Protein AF-A0A7J6NGP7-F1 (afdb_monomer)

Radius of gyration: 21.68 Å; Cα contacts (8 Å, |Δi|>4): 230; chains: 1; bounding box: 49×32×70 Å

Secondary structure (DSSP, 8-state):
-TTS---HHHHHHHHHHHHHHHHHHTHHHHT-TTT--S-EEEPTTSSPEEES--HHHHHHHHHHTTTTHHHHHHHHHHHHHHHHHHHSHHHHTEEEEEE----TTGGG--S--B-SEEEEEEEEEE------TT-------SS-EEEEEEE--------SS---HHHHHHHHHHHHHHSTTSB-SS--

Structure (mmCIF, N/CA/C/O backbone):
data_AF-A0A7J6NGP7-F1
#
_entry.id   AF-A0A7J6NGP7-F1
#
loop_
_atom_site.group_PDB
_atom_site.id
_atom_site.type_symbol
_atom_site.label_atom_id
_atom_site.label_alt_id
_atom_site.label_comp_id
_atom_site.label_asym_id
_atom_site.label_entity_id
_atom_site.label_seq_id
_atom_site.pdbx_PDB_ins_code
_atom_site.Cartn_x
_atom_site.Cartn_y
_atom_site.Cartn_z
_atom_site.occupancy
_atom_site.B_iso_or_equiv
_atom_site.auth_seq_id
_atom_site.auth_comp_id
_atom_site.auth_asym_id
_atom_site.auth_atom_id
_atom_site.pdbx_PDB_model_num
ATOM 1 N N . MET A 1 1 ? 5.894 8.360 -37.377 1.00 64.62 1 MET A N 1
ATOM 2 C CA . MET A 1 1 ? 7.298 8.661 -37.760 1.00 64.62 1 MET A CA 1
ATOM 3 C C . MET A 1 1 ? 7.804 7.852 -38.959 1.00 64.62 1 MET A C 1
ATOM 5 O O . MET A 1 1 ? 8.678 8.353 -39.647 1.00 64.62 1 MET A O 1
ATOM 9 N N . ARG A 1 2 ? 7.279 6.645 -39.239 1.00 53.31 2 ARG A N 1
ATOM 10 C CA . ARG A 1 2 ? 7.829 5.696 -40.235 1.00 53.31 2 ARG A CA 1
ATOM 11 C C . ARG A 1 2 ? 8.007 6.245 -41.664 1.00 53.31 2 ARG A C 1
ATOM 13 O O . ARG A 1 2 ? 8.925 5.817 -42.345 1.00 53.31 2 ARG A O 1
ATOM 20 N N . PHE A 1 3 ? 7.183 7.209 -42.078 1.00 72.62 3 PHE A N 1
ATOM 21 C CA . PHE A 1 3 ? 7.215 7.814 -43.419 1.00 72.62 3 PHE A CA 1
ATOM 22 C C . PHE A 1 3 ? 7.739 9.263 -43.446 1.00 72.62 3 PHE A C 1
ATOM 24 O O . PHE A 1 3 ? 7.668 9.924 -44.475 1.00 72.62 3 PHE A O 1
ATOM 31 N N . LYS A 1 4 ? 8.255 9.787 -42.322 1.00 77.81 4 LYS A N 1
ATOM 32 C CA . LYS A 1 4 ? 8.881 11.120 -42.275 1.00 77.81 4 LYS A CA 1
ATOM 33 C C . LYS A 1 4 ? 10.390 10.992 -42.506 1.00 77.81 4 LYS A C 1
ATOM 35 O O . LYS A 1 4 ? 10.992 10.003 -42.093 1.00 77.81 4 LYS A O 1
ATOM 40 N N . LYS A 1 5 ? 11.016 11.992 -43.137 1.00 78.44 5 LYS A N 1
ATOM 41 C CA . LYS A 1 5 ? 12.482 12.056 -43.262 1.00 78.44 5 LYS A CA 1
ATOM 42 C C . LYS A 1 5 ? 13.072 12.323 -41.875 1.00 78.44 5 LYS A C 1
ATOM 44 O O . LYS A 1 5 ? 12.768 13.342 -41.265 1.00 78.44 5 LYS A O 1
ATOM 49 N N . LEU A 1 6 ? 13.863 11.379 -41.371 1.00 85.56 6 LEU A N 1
ATOM 50 C CA . LEU A 1 6 ? 14.448 11.420 -40.030 1.00 85.56 6 LEU A CA 1
ATOM 51 C C . LEU A 1 6 ? 15.968 11.489 -40.101 1.00 85.56 6 LEU A C 1
ATOM 53 O O . LEU A 1 6 ? 16.583 10.878 -40.981 1.00 85.56 6 LEU A O 1
ATOM 57 N N . THR A 1 7 ? 16.565 12.165 -39.126 1.00 87.62 7 THR A N 1
ATOM 58 C CA . THR A 1 7 ? 18.013 12.134 -38.908 1.00 87.62 7 THR A CA 1
ATOM 59 C C . THR A 1 7 ? 18.453 10.749 -38.426 1.00 87.62 7 THR A C 1
ATOM 61 O O . THR A 1 7 ? 17.666 9.976 -37.872 1.00 87.62 7 THR A O 1
ATOM 64 N N . ASN A 1 8 ? 19.733 10.415 -38.600 1.00 85.19 8 ASN A N 1
ATOM 65 C CA . ASN A 1 8 ? 20.270 9.134 -38.125 1.00 85.19 8 ASN A CA 1
ATOM 66 C C . ASN A 1 8 ? 20.164 8.989 -36.595 1.00 85.19 8 ASN A C 1
ATOM 68 O O . ASN A 1 8 ? 19.856 7.905 -36.101 1.00 85.19 8 ASN A O 1
ATOM 72 N N . ALA A 1 9 ? 20.304 10.092 -35.851 1.00 83.31 9 ALA A N 1
ATOM 73 C CA . ALA A 1 9 ? 20.083 10.118 -34.406 1.00 83.31 9 ALA A CA 1
ATOM 74 C C . ALA A 1 9 ? 18.627 9.773 -34.032 1.00 83.31 9 ALA A C 1
ATOM 76 O O . ALA A 1 9 ? 18.388 8.963 -33.137 1.00 83.31 9 ALA A O 1
ATOM 77 N N . GLN A 1 10 ? 17.644 10.311 -34.765 1.00 82.00 10 GLN A N 1
ATOM 78 C CA . GLN A 1 10 ? 16.227 9.987 -34.560 1.00 82.00 10 GLN A CA 1
ATOM 79 C C . GLN A 1 10 ? 15.923 8.513 -34.863 1.00 82.00 10 GLN A C 1
ATOM 81 O O . GLN A 1 10 ? 15.172 7.878 -34.122 1.00 82.00 10 GLN A O 1
ATOM 86 N N . LYS A 1 11 ? 16.527 7.943 -35.914 1.00 82.12 11 LYS A N 1
ATOM 87 C CA . LYS A 1 11 ? 16.383 6.513 -36.245 1.00 82.12 11 LYS A CA 1
ATOM 88 C C . LYS A 1 11 ? 16.941 5.610 -35.141 1.00 82.12 11 LYS A C 1
ATOM 90 O O . LYS A 1 11 ? 16.277 4.651 -34.761 1.00 82.12 11 LYS A O 1
ATOM 95 N N . SER A 1 12 ? 18.107 5.950 -34.585 1.00 81.50 12 SER A N 1
ATOM 96 C CA . SER A 1 12 ? 18.692 5.227 -33.446 1.00 81.50 12 SER A CA 1
ATOM 97 C C . SER A 1 12 ? 17.755 5.221 -32.230 1.00 81.50 12 SER A C 1
ATOM 99 O O . SER A 1 12 ? 17.491 4.165 -31.657 1.00 81.50 12 SER A O 1
ATOM 101 N N . GLY A 1 13 ? 17.146 6.367 -31.900 1.00 80.12 13 GLY A N 1
ATOM 102 C CA . GLY A 1 13 ? 16.149 6.454 -30.828 1.00 80.12 13 GLY A CA 1
ATOM 103 C C . GLY A 1 13 ? 14.896 5.603 -31.079 1.00 80.12 13 GLY A C 1
ATOM 104 O O . GLY A 1 13 ? 14.418 4.928 -30.168 1.00 80.12 13 GLY A O 1
ATOM 105 N N . LEU A 1 14 ? 14.381 5.575 -32.315 1.00 80.12 14 LEU A N 1
ATOM 106 C CA . LEU A 1 14 ? 13.220 4.748 -32.676 1.00 80.12 14 LEU A CA 1
ATOM 107 C C . LEU A 1 14 ? 13.512 3.244 -32.584 1.00 80.12 14 LEU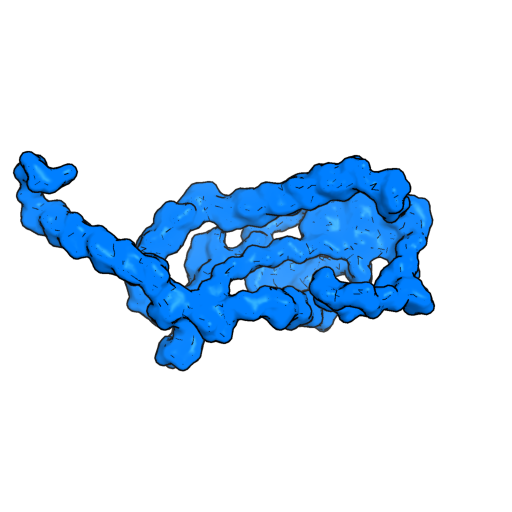 A C 1
ATOM 109 O O . LEU A 1 14 ? 12.646 2.484 -32.152 1.00 80.12 14 LEU A O 1
ATOM 113 N N . ASN A 1 15 ? 14.733 2.821 -32.916 1.00 80.69 15 ASN A N 1
ATOM 114 C CA . ASN A 1 15 ? 15.152 1.423 -32.803 1.00 80.69 15 ASN A CA 1
ATOM 115 C C . ASN A 1 15 ? 15.239 0.934 -31.345 1.00 80.69 15 ASN A C 1
ATOM 117 O O . ASN A 1 15 ? 15.251 -0.270 -31.109 1.00 80.69 15 ASN A O 1
ATOM 121 N N . GLN A 1 16 ? 15.241 1.834 -30.354 1.00 78.62 16 GLN A N 1
ATOM 122 C CA . GLN A 1 16 ? 15.176 1.455 -28.939 1.00 78.62 16 GLN A CA 1
ATOM 123 C C . GLN A 1 16 ? 13.752 1.136 -28.455 1.00 78.62 16 GLN A C 1
ATOM 125 O O . GLN A 1 16 ? 13.600 0.529 -27.396 1.00 78.62 16 GLN A O 1
ATOM 130 N N . ILE A 1 17 ? 12.702 1.530 -29.187 1.00 77.25 17 ILE A N 1
ATOM 131 C CA . ILE A 1 17 ? 11.305 1.350 -28.750 1.00 77.25 17 ILE A CA 1
ATOM 132 C C . ILE A 1 17 ? 10.935 -0.135 -28.578 1.00 77.25 17 ILE A C 1
ATOM 134 O O . ILE A 1 17 ? 10.391 -0.473 -27.523 1.00 77.25 17 ILE A O 1
ATOM 138 N N . PRO A 1 18 ? 11.247 -1.044 -29.529 1.00 84.25 18 PRO A N 1
ATOM 139 C CA . PRO A 1 18 ? 10.973 -2.470 -29.347 1.00 84.25 18 PRO A CA 1
ATOM 140 C C . PRO A 1 18 ? 11.677 -3.043 -28.114 1.00 84.25 18 PRO A C 1
ATOM 142 O O . PRO A 1 18 ? 11.056 -3.771 -27.340 1.00 84.25 18 PRO A O 1
ATOM 145 N N . ASN A 1 19 ? 12.930 -2.637 -27.882 1.00 82.25 19 ASN A N 1
ATOM 146 C CA . ASN A 1 19 ? 13.712 -3.073 -26.727 1.00 82.25 19 ASN A CA 1
ATOM 147 C C . ASN A 1 19 ? 13.092 -2.586 -25.414 1.00 82.25 19 ASN A C 1
ATOM 149 O O . ASN A 1 19 ? 12.990 -3.364 -24.476 1.00 82.25 19 ASN A O 1
ATOM 153 N N . ARG A 1 20 ? 12.593 -1.343 -25.349 1.00 86.50 20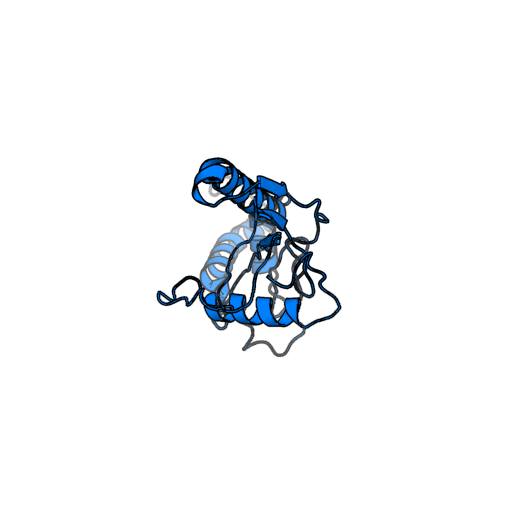 ARG A N 1
ATOM 154 C CA . ARG A 1 20 ? 11.872 -0.840 -24.164 1.00 86.50 20 ARG A CA 1
ATOM 155 C C . ARG A 1 20 ? 10.616 -1.654 -23.869 1.00 86.50 20 ARG A C 1
ATOM 157 O O . ARG A 1 20 ? 10.404 -2.030 -22.722 1.00 86.50 20 ARG A O 1
ATOM 164 N N . ARG A 1 21 ? 9.813 -1.969 -24.895 1.00 88.69 21 ARG A N 1
ATOM 165 C CA . ARG A 1 21 ? 8.608 -2.799 -24.730 1.00 88.69 21 ARG A CA 1
ATOM 166 C C . ARG A 1 21 ? 8.960 -4.195 -24.222 1.00 88.69 21 ARG A C 1
ATOM 168 O O . ARG A 1 21 ? 8.312 -4.685 -23.306 1.00 88.69 21 ARG A O 1
ATOM 175 N N . PHE A 1 22 ? 9.989 -4.809 -24.799 1.00 92.44 22 PHE A N 1
ATOM 176 C CA . PHE A 1 22 ? 10.468 -6.121 -24.376 1.00 92.44 22 PHE A CA 1
ATOM 177 C C . PHE A 1 22 ? 10.968 -6.103 -22.927 1.00 92.44 22 PHE A C 1
ATOM 179 O O . PHE A 1 22 ? 10.537 -6.927 -22.125 1.00 92.44 22 PHE A O 1
ATOM 186 N N . THR A 1 23 ? 11.828 -5.141 -22.572 1.00 91.62 23 THR A N 1
ATOM 187 C CA . THR A 1 23 ? 12.358 -5.018 -21.209 1.00 91.62 23 THR A CA 1
ATOM 188 C C . THR A 1 23 ? 11.246 -4.770 -20.190 1.00 91.62 23 THR A C 1
ATOM 190 O O . THR A 1 23 ? 11.304 -5.321 -19.097 1.00 91.62 23 THR A O 1
ATOM 193 N N . LEU A 1 24 ? 10.234 -3.964 -20.528 1.00 92.62 24 LEU A N 1
ATOM 194 C CA . LEU A 1 24 ? 9.105 -3.711 -19.634 1.00 92.62 24 LEU A CA 1
ATOM 195 C C . LEU A 1 24 ? 8.233 -4.961 -19.446 1.00 92.62 24 LEU A C 1
ATOM 197 O O . LEU A 1 24 ? 7.885 -5.287 -18.315 1.00 92.62 24 LEU A O 1
ATOM 201 N N . TRP A 1 25 ? 7.914 -5.672 -20.529 1.00 94.62 25 TRP A N 1
ATOM 202 C CA . TRP A 1 25 ? 7.107 -6.895 -20.475 1.00 94.62 25 TRP A CA 1
ATOM 203 C C . TRP A 1 25 ? 7.750 -7.975 -19.597 1.00 94.62 25 TRP A C 1
ATOM 205 O O . TRP A 1 25 ? 7.100 -8.536 -18.723 1.00 94.62 25 TRP A O 1
ATOM 215 N N . TRP A 1 26 ? 9.051 -8.206 -19.769 1.00 94.81 26 TRP A N 1
ATOM 216 C CA . TRP A 1 26 ? 9.809 -9.180 -18.978 1.00 94.81 26 TRP A CA 1
ATOM 217 C C . TRP A 1 26 ? 10.394 -8.594 -17.686 1.00 94.81 26 TRP A C 1
ATOM 219 O O . TRP A 1 26 ? 11.267 -9.205 -17.069 1.00 94.81 26 TRP A O 1
ATOM 229 N N . SER A 1 27 ? 9.942 -7.409 -17.264 1.00 94.31 27 SER A N 1
ATOM 230 C CA . SER A 1 27 ? 10.527 -6.707 -16.118 1.00 94.31 27 SER A CA 1
ATOM 231 C C . SER A 1 27 ? 10.512 -7.493 -14.800 1.00 94.31 27 SER A C 1
ATOM 233 O O . SER A 1 27 ? 11.535 -7.417 -14.120 1.00 94.31 27 SER A O 1
ATOM 235 N N . PRO A 1 28 ? 9.487 -8.304 -14.447 1.00 93.44 28 PRO A N 1
ATOM 236 C CA . PRO A 1 28 ? 9.513 -9.073 -13.197 1.00 93.44 28 PRO A CA 1
ATOM 237 C C . PRO A 1 28 ? 10.644 -10.106 -13.140 1.00 93.44 28 PRO A C 1
ATOM 239 O O . PRO A 1 28 ? 11.158 -10.404 -12.067 1.00 93.44 28 PRO A O 1
ATOM 242 N N . THR A 1 29 ? 11.054 -10.646 -14.291 1.00 92.12 29 THR A N 1
ATOM 243 C CA . THR A 1 29 ? 12.145 -11.628 -14.384 1.00 92.12 29 THR A CA 1
ATOM 244 C C . THR A 1 29 ? 13.499 -10.954 -14.604 1.00 92.12 29 THR A C 1
ATOM 246 O O . THR A 1 29 ? 14.513 -11.425 -14.097 1.00 92.12 29 THR A O 1
ATOM 249 N N . ILE A 1 30 ? 13.535 -9.848 -15.355 1.00 91.06 30 ILE A N 1
ATOM 250 C CA . ILE A 1 30 ? 14.761 -9.085 -15.626 1.00 91.06 30 ILE A CA 1
ATOM 251 C C . ILE A 1 30 ? 15.251 -8.354 -14.365 1.00 91.06 30 ILE A C 1
ATOM 253 O O . ILE A 1 30 ? 16.450 -8.331 -14.100 1.00 91.06 30 ILE A O 1
ATOM 257 N N . ASN A 1 31 ? 14.345 -7.759 -13.587 1.00 91.50 31 ASN A N 1
ATOM 258 C CA . ASN A 1 31 ? 14.650 -6.991 -12.378 1.00 91.50 31 ASN A CA 1
ATOM 259 C C . ASN A 1 31 ? 14.381 -7.813 -11.114 1.00 91.50 31 ASN A C 1
ATOM 261 O O . ASN A 1 31 ? 13.559 -7.434 -10.285 1.00 91.50 31 ASN A O 1
ATOM 265 N N . ARG A 1 32 ? 15.043 -8.962 -11.007 1.00 88.50 32 ARG A N 1
ATOM 266 C CA . ARG A 1 32 ? 14.809 -9.921 -9.927 1.00 88.50 32 ARG A CA 1
ATOM 267 C C . ARG A 1 32 ? 15.847 -9.829 -8.813 1.00 88.50 32 ARG A C 1
ATOM 269 O O . ARG A 1 32 ? 17.040 -9.665 -9.089 1.00 88.50 32 ARG A O 1
ATOM 276 N N . ALA A 1 33 ? 15.402 -9.994 -7.572 1.00 80.12 33 ALA A N 1
ATOM 277 C CA . ALA A 1 33 ? 16.240 -9.890 -6.384 1.00 80.12 33 ALA A CA 1
ATOM 278 C C . ALA A 1 33 ? 17.354 -10.951 -6.320 1.00 80.12 33 ALA A C 1
ATOM 280 O O . ALA A 1 33 ? 18.463 -10.640 -5.894 1.00 80.1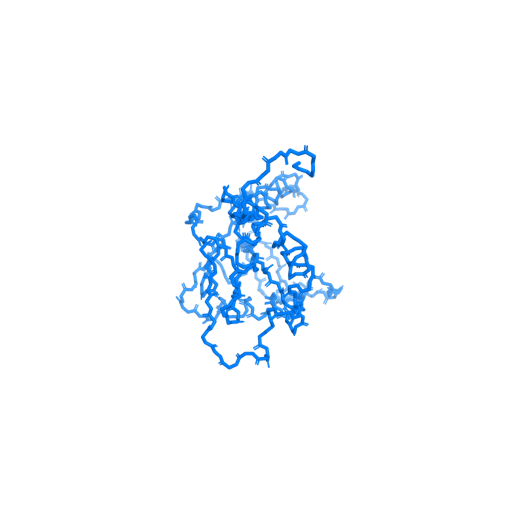2 33 ALA A O 1
ATOM 281 N N . ASN A 1 34 ? 17.104 -12.180 -6.794 1.00 76.75 34 ASN A N 1
ATOM 282 C CA . ASN A 1 34 ? 18.020 -13.315 -6.591 1.00 76.75 34 ASN A CA 1
ATOM 283 C C . ASN A 1 34 ? 19.141 -13.468 -7.639 1.00 76.75 34 ASN A C 1
ATOM 285 O O . ASN A 1 34 ? 19.883 -14.446 -7.581 1.00 76.75 34 ASN A O 1
ATOM 289 N N . VAL A 1 35 ? 19.265 -12.572 -8.627 1.00 66.69 35 VAL A N 1
ATOM 290 C CA . VAL A 1 35 ? 20.246 -12.739 -9.728 1.00 66.69 35 VAL A CA 1
ATOM 291 C C . VAL A 1 35 ? 21.393 -11.748 -9.690 1.00 66.69 35 VAL A C 1
ATOM 293 O O . VAL A 1 35 ? 22.515 -12.099 -10.052 1.00 66.69 35 VAL A O 1
ATOM 296 N N . TYR A 1 36 ? 21.148 -10.517 -9.259 1.00 66.38 36 TYR A N 1
ATOM 297 C CA . TYR A 1 36 ? 22.188 -9.500 -9.251 1.00 66.38 36 TYR A CA 1
ATOM 298 C C . TYR A 1 36 ? 22.822 -9.389 -7.867 1.00 66.38 36 TYR A C 1
ATOM 300 O O . TYR A 1 36 ? 22.211 -8.874 -6.935 1.00 66.38 36 TYR A O 1
ATOM 308 N N . VAL A 1 37 ? 24.090 -9.794 -7.758 1.00 64.75 37 VAL A N 1
ATOM 309 C CA . VAL A 1 37 ? 24.950 -9.401 -6.634 1.00 64.75 37 VAL A CA 1
ATOM 310 C C . VAL A 1 37 ? 25.270 -7.915 -6.812 1.00 64.75 37 VAL A C 1
ATOM 312 O O . VAL A 1 37 ? 26.192 -7.538 -7.534 1.00 64.75 37 VAL A O 1
ATOM 315 N N . GLY A 1 38 ? 24.450 -7.048 -6.227 1.00 67.81 38 GLY A N 1
ATOM 316 C CA . GLY A 1 38 ? 24.602 -5.606 -6.363 1.00 67.81 38 GLY A CA 1
ATOM 317 C C . GLY A 1 38 ? 23.704 -4.826 -5.413 1.00 67.81 38 GLY A C 1
ATOM 318 O O . GLY A 1 38 ? 22.742 -5.352 -4.861 1.00 67.81 38 GLY A O 1
ATOM 319 N N . PHE A 1 39 ? 24.029 -3.547 -5.231 1.00 76.38 39 PHE A N 1
ATOM 320 C CA . PHE A 1 39 ? 23.230 -2.651 -4.405 1.00 76.38 39 PHE A CA 1
ATOM 321 C C . PHE A 1 39 ? 21.848 -2.438 -5.025 1.00 76.38 39 PHE A C 1
ATOM 323 O O . PHE A 1 39 ? 21.722 -2.006 -6.175 1.00 76.38 39 PHE A O 1
ATOM 330 N N . GLN A 1 40 ? 20.820 -2.732 -4.235 1.00 87.12 40 GLN A N 1
ATOM 331 C CA . GLN A 1 40 ? 19.434 -2.422 -4.541 1.00 87.12 40 GLN A CA 1
ATOM 332 C C . GLN A 1 40 ? 19.221 -0.908 -4.444 1.00 87.12 40 GLN A C 1
ATOM 334 O O . GLN A 1 40 ? 19.612 -0.281 -3.460 1.00 87.12 40 GLN A O 1
ATOM 339 N N . VAL A 1 41 ? 18.601 -0.315 -5.465 1.00 91.75 41 VAL A N 1
ATOM 340 C CA . VAL A 1 41 ? 18.326 1.129 -5.508 1.00 91.75 41 VAL A CA 1
ATOM 341 C C . VAL A 1 41 ? 16.832 1.357 -5.649 1.00 91.75 41 VAL A C 1
ATOM 343 O O . VAL A 1 41 ? 16.204 0.818 -6.556 1.00 91.75 41 VAL A O 1
ATOM 346 N N . GLN A 1 42 ? 16.262 2.178 -4.775 1.00 94.75 42 GLN A N 1
ATOM 347 C CA . GLN A 1 42 ? 14.872 2.601 -4.889 1.00 94.75 42 GLN A CA 1
ATOM 348 C C . GLN A 1 42 ? 14.716 3.656 -5.993 1.00 94.75 42 GLN A C 1
ATOM 350 O O . GLN A 1 42 ? 15.528 4.575 -6.099 1.00 94.75 42 GLN A O 1
ATOM 355 N N . LEU A 1 43 ? 13.679 3.534 -6.821 1.00 94.94 43 LEU A N 1
ATOM 356 C CA . LEU A 1 43 ? 13.313 4.558 -7.794 1.00 94.94 43 LEU A CA 1
ATOM 357 C C . LEU A 1 43 ? 12.604 5.731 -7.115 1.00 94.94 43 LEU A C 1
ATOM 359 O O . LEU A 1 43 ? 11.670 5.538 -6.335 1.00 94.94 43 LEU A O 1
ATOM 363 N N . ASP A 1 44 ? 13.019 6.946 -7.471 1.00 93.00 44 ASP A N 1
ATOM 364 C CA . ASP A 1 44 ? 12.501 8.184 -6.892 1.00 93.00 44 ASP A CA 1
ATOM 365 C C . ASP A 1 44 ? 10.968 8.237 -6.912 1.00 93.00 44 ASP A C 1
ATOM 367 O O . ASP A 1 44 ? 10.335 7.996 -7.940 1.00 93.00 44 ASP A O 1
ATOM 371 N N . LEU A 1 45 ? 10.383 8.599 -5.764 1.00 95.62 45 LEU A N 1
ATOM 372 C CA . LEU A 1 45 ? 8.936 8.765 -5.558 1.00 95.62 45 LEU A CA 1
ATOM 373 C C . LEU A 1 45 ? 8.093 7.495 -5.777 1.00 95.62 45 LEU A C 1
ATOM 375 O O . LEU A 1 45 ? 6.878 7.586 -5.953 1.00 95.62 45 LEU A O 1
ATOM 379 N N . THR A 1 46 ? 8.713 6.314 -5.768 1.00 96.94 46 THR A N 1
ATOM 380 C CA . THR A 1 46 ? 8.020 5.029 -5.912 1.00 96.94 46 THR A CA 1
ATOM 381 C C . THR A 1 46 ? 8.563 4.004 -4.927 1.00 96.94 46 THR A C 1
ATOM 383 O O . THR A 1 46 ? 9.693 4.121 -4.460 1.00 96.94 46 THR A O 1
ATOM 386 N N . GLY A 1 47 ? 7.788 2.962 -4.640 1.00 95.38 47 GLY A N 1
ATOM 387 C CA . GLY A 1 47 ? 8.247 1.805 -3.870 1.00 95.38 47 GLY A CA 1
ATOM 388 C C . GLY A 1 47 ? 9.019 0.769 -4.689 1.00 95.38 47 GLY A C 1
ATOM 389 O O . GLY A 1 47 ? 9.186 -0.360 -4.235 1.00 95.38 47 GLY A O 1
ATOM 390 N N . ILE A 1 48 ? 9.427 1.105 -5.917 1.00 96.50 48 ILE A N 1
ATOM 391 C CA . ILE A 1 48 ? 10.052 0.153 -6.832 1.00 96.50 48 ILE A CA 1
ATOM 392 C C . ILE A 1 48 ? 11.543 0.092 -6.556 1.00 96.50 48 ILE A C 1
ATOM 394 O O . ILE A 1 48 ? 12.241 1.105 -6.615 1.00 96.50 48 ILE A O 1
ATOM 398 N N . PHE A 1 49 ? 12.040 -1.115 -6.339 1.00 94.75 49 PHE A N 1
ATOM 399 C CA . PHE A 1 49 ? 13.459 -1.365 -6.192 1.00 94.75 49 PHE A CA 1
ATOM 400 C C . PHE A 1 49 ? 14.047 -1.950 -7.468 1.00 94.75 49 PHE A C 1
ATOM 402 O O . PHE A 1 49 ? 13.499 -2.870 -8.072 1.00 94.75 49 PHE A O 1
ATOM 409 N N . MET A 1 50 ? 15.174 -1.391 -7.890 1.00 93.62 50 MET A N 1
ATOM 410 C CA . MET A 1 50 ? 15.949 -1.869 -9.018 1.00 93.62 50 MET A CA 1
ATOM 411 C C . MET A 1 50 ? 17.155 -2.674 -8.548 1.00 93.62 50 MET A C 1
ATOM 413 O O . MET A 1 50 ? 17.978 -2.185 -7.769 1.00 93.62 50 MET A O 1
ATOM 417 N N . HIS A 1 51 ? 17.278 -3.883 -9.087 1.00 90.69 51 HIS A N 1
ATOM 418 C CA . HIS A 1 51 ? 18.389 -4.798 -8.869 1.00 90.69 51 HIS A CA 1
ATOM 419 C C . HIS A 1 51 ? 19.327 -4.705 -10.077 1.00 90.69 51 HIS A C 1
ATOM 421 O O . HIS A 1 51 ? 19.110 -5.322 -11.117 1.00 90.69 51 HIS A O 1
ATOM 427 N N . GLY A 1 52 ? 20.351 -3.855 -9.960 1.00 88.19 52 GLY A N 1
ATOM 428 C CA . GLY A 1 52 ? 21.296 -3.565 -11.040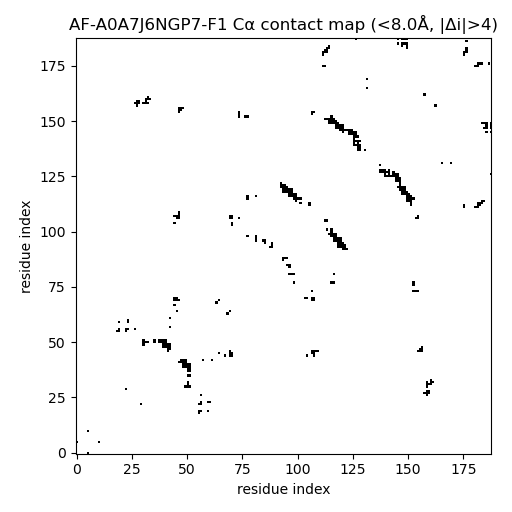 1.00 88.19 52 GLY A CA 1
ATOM 429 C C . GLY A 1 52 ? 20.931 -2.349 -11.904 1.00 88.19 52 GLY A C 1
ATOM 430 O O . GLY A 1 52 ? 19.882 -1.715 -11.774 1.00 88.19 52 GLY A O 1
ATOM 431 N N . LYS A 1 53 ? 21.850 -1.970 -12.801 1.00 89.88 53 LYS A N 1
ATOM 432 C CA . LYS A 1 53 ? 21.698 -0.798 -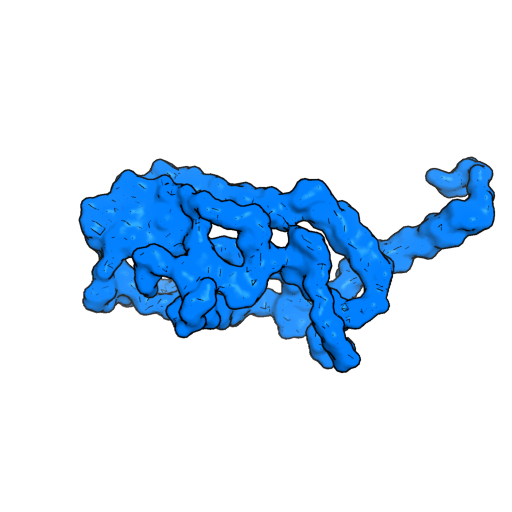13.678 1.00 89.88 53 LYS A CA 1
ATOM 433 C C . LYS A 1 53 ? 21.059 -1.210 -15.004 1.00 89.88 53 LYS A C 1
ATOM 435 O O . LYS A 1 53 ? 21.761 -1.624 -15.921 1.00 89.88 53 LYS A O 1
ATOM 440 N N . ILE A 1 54 ? 19.739 -1.036 -15.118 1.00 90.94 54 ILE A N 1
ATOM 441 C CA . ILE A 1 54 ? 18.954 -1.345 -16.329 1.00 90.94 54 ILE A CA 1
ATOM 442 C C . ILE A 1 54 ? 18.276 -0.060 -16.849 1.00 90.94 54 ILE A C 1
ATOM 444 O O . ILE A 1 54 ? 17.111 0.205 -16.538 1.00 90.94 54 ILE A O 1
ATOM 448 N N . PRO A 1 55 ? 18.986 0.795 -17.617 1.00 90.88 55 PRO A N 1
ATOM 449 C CA . PRO A 1 55 ? 18.502 2.135 -17.965 1.00 90.88 55 PRO A CA 1
ATOM 450 C C . PRO A 1 55 ? 17.192 2.145 -18.763 1.00 90.88 55 PRO A C 1
ATOM 452 O O . PRO A 1 55 ? 16.350 3.016 -18.556 1.00 90.88 55 PRO A O 1
ATOM 455 N N . THR A 1 56 ? 16.990 1.173 -19.659 1.00 90.06 56 THR A N 1
ATOM 456 C CA . THR A 1 56 ? 15.766 1.059 -20.471 1.00 90.06 56 THR A CA 1
ATOM 457 C C . THR A 1 56 ? 14.531 0.775 -19.618 1.00 90.06 56 THR A C 1
ATOM 459 O O . THR A 1 56 ? 13.471 1.359 -19.860 1.00 90.06 56 THR A O 1
ATOM 462 N N . LEU A 1 57 ? 14.676 -0.071 -18.593 1.00 93.00 57 LEU A N 1
ATOM 463 C CA . LEU A 1 57 ? 13.619 -0.352 -17.629 1.00 93.00 57 LEU A CA 1
ATOM 464 C C . LEU A 1 57 ? 13.340 0.869 -16.754 1.00 93.00 57 LEU A C 1
ATOM 466 O O . LEU A 1 57 ? 12.188 1.282 -16.647 1.00 93.00 57 LEU A O 1
ATOM 470 N N . LYS A 1 58 ? 14.395 1.499 -16.216 1.00 93.88 58 LYS A N 1
ATOM 471 C CA . LYS A 1 58 ? 14.287 2.722 -15.405 1.00 93.88 58 LYS A CA 1
ATOM 472 C C . LYS A 1 58 ? 13.469 3.802 -16.114 1.00 93.88 58 LYS A C 1
ATOM 474 O O . LYS A 1 58 ? 12.542 4.350 -15.529 1.00 93.88 58 LYS A O 1
ATOM 479 N N . ILE A 1 59 ? 13.777 4.080 -17.385 1.00 92.44 59 ILE A N 1
ATOM 480 C CA . ILE A 1 59 ? 13.036 5.067 -18.186 1.00 92.44 59 ILE A CA 1
ATOM 481 C C . ILE A 1 59 ? 11.555 4.686 -18.295 1.00 92.44 59 ILE A C 1
ATOM 483 O O . ILE A 1 59 ? 10.692 5.546 -18.138 1.00 92.44 59 ILE A O 1
ATOM 487 N N . SER A 1 60 ? 11.258 3.412 -18.554 1.00 94.69 60 SER A N 1
ATOM 488 C CA . SER A 1 60 ? 9.883 2.937 -18.742 1.00 94.69 60 SER A CA 1
ATOM 489 C C . SER A 1 60 ? 9.061 3.051 -17.452 1.00 94.69 60 SER A C 1
ATOM 491 O O . SER A 1 60 ? 7.945 3.560 -17.482 1.00 94.69 60 SER A O 1
ATOM 493 N N . LEU A 1 61 ? 9.632 2.665 -16.307 1.00 96.06 61 LEU A N 1
ATOM 494 C CA . LEU A 1 61 ? 8.966 2.755 -15.002 1.00 96.06 61 LEU A CA 1
ATOM 495 C C . LEU A 1 61 ? 8.725 4.207 -14.568 1.00 96.06 61 LEU A C 1
ATOM 497 O O . LEU A 1 61 ? 7.631 4.532 -14.116 1.00 96.06 61 LEU A O 1
ATOM 501 N N . ILE A 1 62 ? 9.694 5.104 -14.787 1.00 95.56 62 ILE A N 1
ATOM 502 C CA . ILE A 1 62 ? 9.516 6.544 -14.525 1.00 95.56 62 ILE A CA 1
ATOM 503 C C . ILE A 1 62 ? 8.387 7.123 -15.388 1.00 95.56 62 ILE A C 1
ATOM 505 O O . ILE A 1 62 ? 7.622 7.963 -14.924 1.00 95.56 62 ILE A O 1
ATOM 509 N N . GLN A 1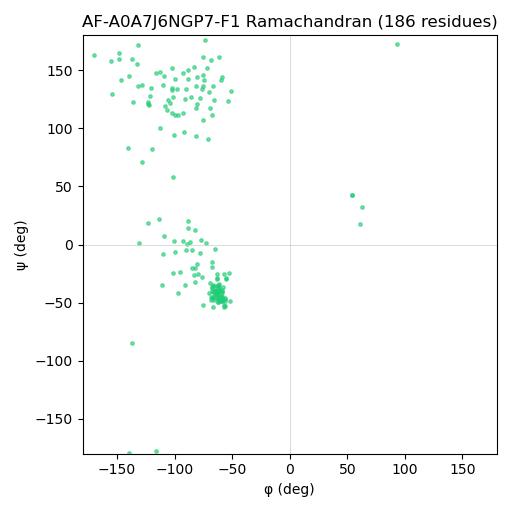 63 ? 8.259 6.681 -16.643 1.00 94.62 63 GLN A N 1
ATOM 510 C CA . GLN A 1 63 ? 7.174 7.129 -17.519 1.00 94.62 63 GLN A CA 1
ATOM 511 C C . GLN A 1 63 ? 5.798 6.643 -17.055 1.00 94.62 63 GLN A C 1
ATOM 513 O O . GLN A 1 63 ? 4.837 7.400 -17.182 1.00 94.62 63 GLN A O 1
ATOM 518 N N . ILE A 1 64 ? 5.704 5.425 -16.513 1.00 96.88 64 ILE A N 1
ATOM 519 C CA . ILE A 1 64 ? 4.461 4.886 -15.941 1.00 96.88 64 ILE A CA 1
ATOM 520 C C . ILE A 1 64 ? 4.074 5.685 -14.696 1.00 96.88 64 ILE A C 1
ATOM 522 O O . ILE A 1 64 ? 2.981 6.239 -14.641 1.00 96.88 64 ILE A O 1
ATOM 526 N N . PHE A 1 65 ? 4.988 5.822 -13.734 1.00 97.75 65 PHE A N 1
ATOM 527 C CA . PHE A 1 65 ? 4.708 6.450 -12.438 1.00 97.75 65 PHE A CA 1
ATOM 528 C C . PHE A 1 65 ? 4.918 7.972 -12.407 1.00 97.75 65 PHE A C 1
ATOM 530 O O . PHE A 1 65 ? 5.066 8.579 -11.343 1.00 97.75 65 PHE A O 1
ATOM 537 N N . ARG A 1 66 ? 4.910 8.617 -13.577 1.00 96.56 66 ARG A N 1
ATOM 538 C CA . ARG A 1 66 ? 5.069 10.070 -13.708 1.00 96.56 66 ARG A CA 1
ATOM 539 C C . ARG A 1 66 ? 3.951 10.836 -12.996 1.00 96.56 66 ARG A C 1
ATOM 541 O O . ARG A 1 66 ? 2.864 10.314 -12.769 1.00 96.56 66 ARG A O 1
ATOM 548 N N . ALA A 1 67 ? 4.198 12.117 -12.720 1.00 97.12 67 ALA A N 1
ATOM 549 C CA . ALA A 1 67 ? 3.214 13.019 -12.112 1.00 97.12 67 ALA A CA 1
ATOM 550 C C . ALA A 1 67 ? 2.627 12.480 -10.793 1.00 97.12 67 ALA A C 1
ATOM 552 O O . ALA A 1 67 ? 1.420 12.602 -10.548 1.00 97.12 67 ALA A O 1
ATOM 553 N N . HIS A 1 68 ? 3.506 11.914 -9.956 1.00 96.88 68 HIS A N 1
ATOM 554 C CA . HIS A 1 68 ? 3.194 11.445 -8.604 1.00 96.88 68 HIS A CA 1
ATOM 555 C C . HIS A 1 68 ? 2.157 10.314 -8.563 1.00 96.88 68 HIS A C 1
ATOM 557 O O . HIS A 1 68 ? 1.373 10.225 -7.620 1.00 96.88 68 HIS A O 1
ATOM 563 N N . LEU A 1 69 ? 2.127 9.447 -9.583 1.00 98.00 69 LEU A N 1
ATOM 564 C CA . LEU A 1 69 ? 1.102 8.406 -9.691 1.00 98.00 69 LEU A CA 1
ATOM 565 C C . LEU A 1 69 ? 1.093 7.455 -8.485 1.00 98.00 69 LEU A C 1
ATOM 567 O O . LEU A 1 69 ? 0.022 7.111 -8.010 1.00 98.00 69 LEU A O 1
ATOM 571 N N . TRP A 1 70 ? 2.260 7.080 -7.952 1.00 97.94 70 TRP A N 1
ATOM 572 C CA . TRP A 1 70 ? 2.350 6.206 -6.774 1.00 97.94 70 TRP A CA 1
ATOM 573 C C . TRP A 1 70 ? 1.627 6.795 -5.553 1.00 97.94 70 TRP A C 1
ATOM 575 O O . TRP A 1 70 ? 0.798 6.134 -4.935 1.00 97.94 70 TRP A O 1
ATOM 585 N N . GLN A 1 71 ? 1.891 8.071 -5.253 1.00 96.94 71 GLN A N 1
ATOM 586 C CA . GLN A 1 71 ? 1.239 8.799 -4.161 1.00 96.94 71 GLN A CA 1
ATOM 587 C C . GLN A 1 71 ? -0.269 8.926 -4.396 1.00 96.94 71 GLN A C 1
ATOM 589 O O . GLN A 1 71 ? -1.045 8.739 -3.469 1.00 96.94 71 GLN A O 1
ATOM 594 N N . LYS A 1 72 ? -0.683 9.204 -5.638 1.00 97.44 72 LYS A N 1
ATOM 595 C CA . LYS A 1 72 ? -2.101 9.311 -6.007 1.00 97.44 72 LYS A CA 1
ATOM 596 C C . LYS A 1 72 ? -2.848 7.989 -5.871 1.00 97.44 72 LYS A C 1
ATOM 598 O O . LYS A 1 72 ? -3.981 8.008 -5.420 1.00 97.44 72 LYS A O 1
ATOM 603 N N . ILE A 1 73 ? -2.229 6.864 -6.242 1.00 98.06 73 ILE A N 1
ATOM 604 C CA . ILE A 1 73 ? -2.823 5.532 -6.059 1.00 98.06 73 ILE A CA 1
ATOM 605 C C . ILE A 1 73 ? -3.037 5.265 -4.569 1.00 98.06 73 ILE A C 1
ATOM 607 O O . ILE A 1 73 ? -4.137 4.898 -4.178 1.00 98.06 73 ILE A O 1
ATOM 611 N N . HIS A 1 74 ? -2.009 5.491 -3.748 1.00 98.12 74 HIS A N 1
ATOM 612 C CA . HIS A 1 74 ? -2.105 5.310 -2.300 1.00 98.12 74 HIS A CA 1
ATOM 613 C C . HIS A 1 74 ? -3.228 6.169 -1.709 1.00 98.12 74 HIS A C 1
ATOM 615 O O . HIS A 1 74 ? -4.126 5.654 -1.059 1.00 98.12 74 HIS A O 1
ATOM 621 N N . GLU A 1 75 ? -3.202 7.473 -1.986 1.00 96.94 75 GLU A N 1
ATOM 622 C CA . GLU A 1 75 ? -4.205 8.426 -1.511 1.00 96.94 75 GLU A CA 1
ATOM 623 C C . GLU A 1 75 ? -5.625 8.065 -1.970 1.00 96.94 75 GLU A C 1
ATOM 625 O O . GLU A 1 75 ? -6.558 8.156 -1.179 1.00 96.94 75 GLU A O 1
ATOM 630 N N . SER A 1 76 ? -5.792 7.629 -3.223 1.00 97.88 76 SER A N 1
ATOM 631 C CA . SER A 1 76 ? -7.092 7.196 -3.748 1.00 97.88 76 SER A CA 1
ATOM 632 C C . SER A 1 76 ? -7.632 6.008 -2.961 1.00 97.88 76 SER A C 1
ATOM 634 O O . SER A 1 76 ? -8.764 6.064 -2.508 1.00 97.88 76 SER A O 1
ATOM 636 N N . ILE A 1 77 ? -6.813 4.975 -2.731 1.00 98.12 77 ILE A N 1
ATOM 637 C CA . ILE A 1 77 ? -7.239 3.782 -1.984 1.00 98.12 77 ILE A CA 1
ATOM 638 C C . ILE A 1 77 ? -7.591 4.143 -0.535 1.00 98.12 77 ILE A C 1
ATOM 640 O O . ILE A 1 77 ? -8.592 3.657 -0.019 1.00 98.12 77 ILE A O 1
ATOM 644 N N . VAL A 1 78 ? -6.810 5.015 0.116 1.00 98.00 78 VAL A N 1
ATOM 645 C CA . VAL A 1 78 ? -7.120 5.511 1.470 1.00 98.00 78 VAL A CA 1
ATOM 646 C C . VAL A 1 78 ? -8.483 6.206 1.489 1.00 98.00 78 VAL A C 1
ATOM 648 O O . VAL A 1 78 ? -9.307 5.915 2.351 1.00 98.00 78 VAL A O 1
ATOM 651 N N . MET A 1 79 ? -8.737 7.101 0.531 1.00 97.88 79 MET A N 1
ATOM 652 C CA . MET A 1 79 ? -10.008 7.825 0.441 1.00 97.88 79 MET A CA 1
ATOM 653 C C . MET A 1 79 ? -11.190 6.896 0.157 1.00 97.88 79 MET A C 1
ATOM 655 O O . MET A 1 79 ? -12.233 7.054 0.786 1.00 97.88 79 MET A O 1
ATOM 659 N N . ASP A 1 80 ? -11.025 5.931 -0.746 1.00 98.38 80 ASP A N 1
ATOM 660 C CA . ASP A 1 80 ? -12.070 4.961 -1.078 1.00 98.38 80 ASP A CA 1
ATOM 661 C C . ASP A 1 80 ? -12.405 4.089 0.145 1.00 98.38 80 ASP A C 1
ATOM 663 O O . ASP A 1 80 ? -13.575 3.865 0.442 1.00 98.38 80 ASP A O 1
ATOM 667 N N . MET A 1 81 ? -11.397 3.670 0.922 1.00 97.88 81 MET A N 1
ATOM 668 C CA . MET A 1 81 ? -11.611 2.935 2.176 1.00 97.88 81 MET A CA 1
ATOM 669 C C . MET A 1 81 ? -12.354 3.781 3.215 1.00 97.88 81 MET A C 1
ATOM 671 O O . MET A 1 81 ? -13.296 3.283 3.823 1.00 97.88 81 MET A O 1
ATOM 675 N N . CYS A 1 82 ? -11.988 5.057 3.396 1.00 97.88 82 CYS A N 1
ATOM 676 C CA . CYS A 1 82 ? -12.736 5.960 4.279 1.00 97.88 82 CYS A CA 1
ATOM 677 C C . CYS A 1 82 ? -14.211 6.053 3.870 1.00 97.88 82 CYS A C 1
ATOM 679 O O . CYS A 1 82 ? -15.078 5.897 4.719 1.00 97.88 82 CYS A O 1
ATOM 681 N N . GLN A 1 83 ? -14.493 6.224 2.574 1.00 98.00 83 GLN A N 1
ATOM 682 C CA . GLN A 1 83 ? -15.867 6.303 2.068 1.00 98.00 83 GLN A CA 1
ATOM 683 C C . GLN A 1 83 ? -16.667 5.023 2.316 1.00 98.00 83 GLN A C 1
ATOM 685 O O . GLN A 1 83 ? -17.861 5.103 2.594 1.00 98.00 83 GLN A O 1
ATOM 690 N N . VAL A 1 84 ? -16.033 3.852 2.205 1.00 98.44 84 VAL A N 1
ATOM 691 C CA . VAL A 1 84 ? -16.679 2.571 2.519 1.00 98.44 84 VAL A CA 1
ATOM 692 C C . VAL A 1 84 ? -16.996 2.480 4.013 1.00 98.44 84 VAL A C 1
ATOM 694 O O . VAL A 1 84 ? -18.119 2.137 4.365 1.00 98.44 84 VAL A O 1
ATOM 697 N N . PHE A 1 85 ? -16.060 2.836 4.898 1.00 98.19 85 PHE A N 1
ATOM 698 C CA . PHE A 1 85 ? -16.322 2.814 6.343 1.00 98.19 85 PHE A CA 1
ATOM 699 C C . PHE A 1 85 ? -17.362 3.855 6.780 1.00 98.19 85 PHE A C 1
ATOM 701 O O . PHE A 1 85 ? -18.172 3.556 7.652 1.00 98.19 85 PHE A O 1
ATOM 708 N N . ASP A 1 86 ? -17.397 5.030 6.147 1.00 97.00 86 ASP A N 1
ATOM 709 C CA . ASP A 1 86 ? -18.415 6.061 6.398 1.00 97.00 86 ASP A CA 1
ATOM 710 C C . ASP A 1 86 ? -19.837 5.589 6.038 1.00 97.00 86 ASP A C 1
ATOM 712 O O . ASP A 1 86 ? -20.816 6.093 6.587 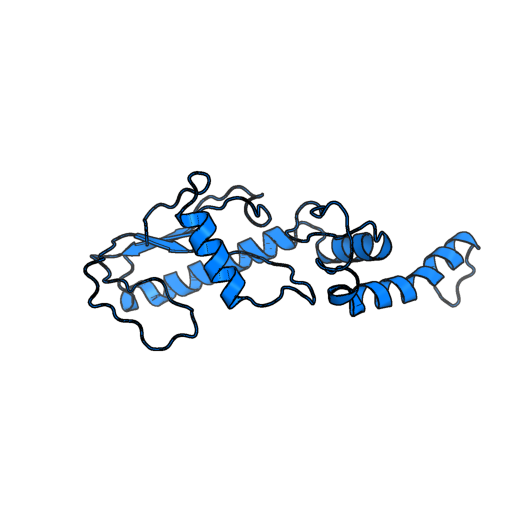1.00 97.00 86 ASP A O 1
ATOM 716 N N . GLN A 1 87 ? -19.977 4.624 5.122 1.00 97.62 87 GLN A N 1
ATOM 717 C CA . GLN A 1 87 ? -21.273 4.034 4.765 1.00 97.62 87 GLN A CA 1
ATOM 718 C C . GLN A 1 87 ? -21.725 2.943 5.746 1.00 97.62 87 GLN A C 1
ATOM 720 O O . GLN A 1 87 ? -22.917 2.659 5.822 1.00 97.62 87 GLN A O 1
ATOM 725 N N . GLU A 1 88 ? -20.799 2.365 6.512 1.00 97.38 88 GLU A N 1
ATOM 726 C CA . GLU A 1 88 ? -21.031 1.202 7.380 1.00 97.38 88 GLU A CA 1
ATOM 727 C C . GLU A 1 88 ? -20.886 1.540 8.877 1.00 97.38 88 GLU A C 1
ATOM 729 O O . GLU A 1 88 ? -20.661 0.652 9.702 1.00 97.38 88 GLU A O 1
ATOM 734 N N . LEU A 1 89 ? -21.020 2.821 9.249 1.00 96.75 89 LEU A N 1
ATOM 735 C CA . LEU A 1 89 ? -20.830 3.298 10.627 1.00 96.75 89 LEU A CA 1
ATOM 736 C C . LEU A 1 89 ? -21.734 2.571 11.631 1.00 96.75 89 LEU A C 1
ATOM 738 O O . LEU A 1 89 ? -21.248 1.999 12.607 1.00 96.75 89 LEU A O 1
ATOM 742 N N . ASP A 1 90 ? -23.041 2.549 11.358 1.00 95.75 90 ASP A N 1
ATOM 743 C CA . ASP A 1 90 ? -24.038 1.953 12.253 1.00 95.75 90 ASP A CA 1
ATOM 744 C C . ASP A 1 90 ? -23.878 0.429 12.348 1.00 95.75 90 ASP A C 1
ATOM 746 O O . ASP A 1 90 ? -24.001 -0.149 13.426 1.00 95.75 90 ASP A O 1
ATOM 750 N N . ALA A 1 91 ? -23.587 -0.230 11.222 1.00 97.50 91 ALA A N 1
ATOM 751 C CA . ALA A 1 91 ? -23.472 -1.685 11.150 1.00 97.50 91 ALA A CA 1
ATOM 752 C C . ALA A 1 91 ? -22.234 -2.217 11.886 1.00 97.50 91 ALA A C 1
ATOM 754 O O . ALA A 1 91 ? -22.268 -3.317 12.438 1.00 97.50 91 ALA A O 1
ATOM 755 N N . LEU A 1 92 ? -21.147 -1.440 11.891 1.00 96.81 92 LEU A N 1
ATOM 756 C CA . LEU A 1 92 ? -19.871 -1.805 12.506 1.00 96.81 92 LEU A CA 1
ATOM 757 C C . LEU A 1 92 ? -19.649 -1.159 13.885 1.00 96.81 92 LEU A C 1
ATOM 759 O O . LEU A 1 92 ? -18.589 -1.356 14.480 1.00 96.81 92 LEU A O 1
ATOM 763 N N . GLU A 1 93 ? -20.628 -0.412 14.406 1.00 97.12 93 GLU A N 1
ATOM 764 C CA . GLU A 1 93 ? -20.525 0.338 15.669 1.00 97.12 93 GLU A CA 1
ATOM 765 C C . GLU A 1 93 ? -19.311 1.292 15.693 1.00 97.12 93 GLU A C 1
ATOM 767 O O . GLU A 1 93 ? -18.560 1.372 16.675 1.00 97.12 93 GLU A O 1
ATOM 772 N N . ILE A 1 94 ? -19.088 1.993 14.577 1.00 97.69 94 ILE A N 1
ATOM 773 C CA . ILE A 1 94 ? -18.051 3.017 14.433 1.00 97.69 94 ILE A CA 1
ATOM 774 C C . ILE A 1 94 ? -18.659 4.374 14.806 1.00 97.69 94 ILE A C 1
ATOM 776 O O . ILE A 1 94 ? -19.650 4.805 14.229 1.00 97.69 94 ILE A O 1
ATOM 780 N N . ASP A 1 95 ? -18.030 5.074 15.748 1.00 97.50 95 ASP A N 1
ATOM 781 C CA . ASP A 1 95 ? -18.367 6.453 16.108 1.00 97.50 95 ASP A CA 1
ATOM 782 C C . ASP A 1 95 ? -17.867 7.435 15.046 1.00 97.50 95 ASP A C 1
ATOM 784 O O . ASP A 1 95 ? -18.619 8.257 14.527 1.00 97.50 95 ASP A O 1
ATOM 788 N N . THR A 1 96 ? -16.583 7.335 14.694 1.00 97.06 96 THR A N 1
ATOM 789 C CA . THR A 1 96 ? -15.957 8.208 13.697 1.00 97.06 96 THR A CA 1
ATOM 790 C C . THR A 1 96 ? -14.877 7.482 12.896 1.00 97.06 96 THR A C 1
ATOM 792 O O . THR A 1 96 ? -14.097 6.687 13.431 1.00 97.06 96 THR A O 1
ATOM 795 N N . VAL A 1 97 ? -14.813 7.794 11.599 1.00 98.06 97 VAL A N 1
ATOM 796 C CA . VAL A 1 97 ? -13.728 7.408 10.690 1.00 98.06 97 VAL A CA 1
ATOM 797 C C . VAL A 1 97 ? -12.833 8.627 10.504 1.00 98.06 97 VAL A C 1
ATOM 799 O O . VAL A 1 97 ? -13.232 9.637 9.928 1.00 98.06 97 VAL A O 1
ATOM 802 N N . GLN A 1 98 ? -11.604 8.552 10.999 1.00 97.88 98 GLN A N 1
ATOM 803 C CA . GLN A 1 98 ? -10.633 9.630 10.879 1.00 97.88 98 GLN A CA 1
ATOM 804 C C . GLN A 1 98 ? -9.542 9.242 9.888 1.00 97.88 98 GLN A C 1
ATOM 806 O O . GLN A 1 98 ? -8.779 8.305 10.110 1.00 97.88 98 GLN A O 1
ATOM 811 N N . LYS A 1 99 ? -9.412 10.012 8.810 1.00 97.44 99 LYS A N 1
ATOM 812 C CA . LYS A 1 99 ? -8.230 9.946 7.955 1.00 97.44 99 LYS A CA 1
ATOM 813 C C . LYS A 1 99 ? -7.073 10.701 8.606 1.00 97.44 99 LYS A C 1
ATOM 815 O O . LYS A 1 99 ? -7.190 11.888 8.912 1.00 97.44 99 LYS A O 1
ATOM 820 N N . GLU A 1 100 ? -5.940 10.034 8.760 1.00 96.81 100 GLU A N 1
ATOM 821 C CA . GLU A 1 100 ? -4.742 10.622 9.343 1.00 96.81 100 GLU A CA 1
ATOM 822 C C . GLU A 1 100 ? -4.026 11.564 8.369 1.00 96.81 100 GLU A C 1
ATOM 824 O O . GLU A 1 100 ? -3.969 11.356 7.152 1.00 96.81 100 GLU A O 1
ATOM 829 N N . THR A 1 101 ? -3.429 12.626 8.916 1.00 93.44 101 THR A N 1
ATOM 830 C CA . THR A 1 101 ? -2.595 13.538 8.125 1.00 93.44 101 THR A CA 1
ATOM 831 C C . THR A 1 101 ? -1.204 12.937 7.970 1.00 93.44 101 THR A C 1
ATOM 833 O O . THR A 1 101 ? -0.325 13.111 8.813 1.00 93.44 101 THR A O 1
ATOM 836 N N . ILE A 1 102 ? -1.000 12.219 6.869 1.00 91.06 102 ILE A N 1
ATOM 837 C CA . ILE A 1 102 ? 0.258 11.528 6.591 1.00 91.06 102 ILE A CA 1
ATOM 838 C C . ILE A 1 102 ? 1.262 12.411 5.845 1.00 91.06 102 ILE A C 1
ATOM 840 O O . ILE A 1 102 ? 0.923 13.269 5.026 1.00 91.06 102 ILE A O 1
ATOM 844 N N . HIS A 1 103 ? 2.551 12.156 6.071 1.00 92.06 103 HIS A N 1
ATOM 845 C CA . HIS A 1 103 ? 3.601 12.792 5.285 1.00 92.06 103 HIS A CA 1
ATOM 846 C C . HIS A 1 103 ? 3.537 12.310 3.819 1.00 92.06 103 HIS A C 1
ATOM 848 O O . HIS A 1 103 ? 3.495 11.099 3.591 1.00 92.06 103 HIS A O 1
ATOM 854 N N . PRO A 1 104 ? 3.662 13.185 2.798 1.00 86.50 104 PRO A N 1
ATOM 855 C CA . PRO A 1 104 ? 3.496 12.792 1.390 1.00 86.50 104 PRO A CA 1
ATOM 856 C C . PRO A 1 104 ? 4.425 11.663 0.922 1.00 86.50 104 PRO A C 1
ATOM 858 O O . PRO A 1 104 ? 4.131 10.948 -0.035 1.00 86.50 104 PRO A O 1
ATOM 861 N N . ARG A 1 105 ? 5.578 11.500 1.583 1.00 94.25 105 ARG A N 1
ATOM 862 C CA . ARG A 1 105 ? 6.567 10.460 1.256 1.00 94.25 105 ARG A CA 1
ATOM 863 C C . ARG A 1 105 ? 6.286 9.099 1.902 1.00 94.25 105 ARG A C 1
ATOM 865 O O . ARG A 1 105 ? 7.024 8.164 1.616 1.00 94.25 105 ARG A O 1
ATOM 872 N N . LYS A 1 106 ? 5.266 8.985 2.763 1.00 96.25 106 LYS A N 1
ATOM 873 C CA . LYS A 1 106 ? 4.911 7.739 3.459 1.00 96.25 106 LYS A CA 1
ATOM 874 C C . LYS A 1 106 ? 4.652 6.601 2.468 1.00 96.25 106 LYS A C 1
ATOM 876 O O . LYS A 1 106 ? 5.250 5.545 2.603 1.00 96.25 106 LYS A O 1
ATOM 881 N N . SER A 1 107 ? 3.870 6.867 1.420 1.00 95.94 107 SER A N 1
ATOM 882 C CA . SER A 1 107 ? 3.448 5.868 0.420 1.00 95.94 107 SER A CA 1
ATOM 883 C C . SER A 1 107 ? 4.582 5.057 -0.222 1.00 95.94 107 SER A C 1
ATOM 885 O O . SER A 1 107 ? 4.342 3.957 -0.708 1.00 95.94 107 SER A O 1
ATOM 887 N N . TYR A 1 108 ? 5.810 5.582 -0.259 1.00 96.44 108 TYR A N 1
ATOM 888 C CA . TYR A 1 108 ? 6.990 4.890 -0.784 1.00 96.44 108 TYR A CA 1
ATOM 889 C C . TYR A 1 108 ? 8.130 4.784 0.243 1.00 96.44 108 TYR A C 1
ATOM 891 O O . TYR A 1 108 ? 9.279 4.542 -0.124 1.00 96.44 108 TYR A O 1
ATOM 899 N N . LYS A 1 109 ? 7.849 4.959 1.535 1.00 96.06 109 LYS A N 1
ATOM 900 C CA . LYS A 1 109 ? 8.809 4.727 2.615 1.00 96.06 109 LYS A CA 1
ATOM 901 C C . LYS A 1 109 ? 8.655 3.286 3.109 1.00 96.06 109 LYS A C 1
ATOM 903 O O . LYS A 1 109 ? 7.643 2.940 3.690 1.00 96.06 109 LYS A O 1
ATOM 908 N N . MET A 1 110 ? 9.672 2.452 2.884 1.00 93.25 110 MET A N 1
ATOM 909 C CA . MET A 1 110 ? 9.572 0.997 3.114 1.00 93.25 110 MET A CA 1
ATOM 910 C C . MET A 1 110 ? 10.176 0.511 4.440 1.00 93.25 110 MET A C 1
ATOM 912 O O . MET A 1 110 ? 10.052 -0.669 4.783 1.00 93.25 110 MET A O 1
ATOM 916 N N . ASN A 1 111 ? 10.843 1.397 5.183 1.00 93.00 111 ASN A N 1
ATOM 917 C CA . ASN A 1 111 ? 11.498 1.077 6.454 1.00 93.00 111 ASN A CA 1
ATOM 918 C C . ASN A 1 111 ? 10.638 1.382 7.684 1.00 93.00 111 ASN A C 1
ATOM 920 O O . ASN A 1 111 ? 10.879 0.797 8.727 1.00 93.00 111 ASN A O 1
ATOM 924 N N . SER A 1 112 ? 9.663 2.284 7.583 1.00 95.00 112 SER A N 1
ATOM 925 C CA . SER A 1 112 ? 8.724 2.566 8.668 1.00 95.00 112 SER A CA 1
ATOM 926 C C . SER A 1 112 ? 7.430 3.140 8.108 1.00 95.00 112 SER A C 1
ATOM 928 O O . SER A 1 112 ? 7.442 3.736 7.025 1.00 95.00 112 SER A O 1
ATOM 930 N N . SER A 1 113 ? 6.349 3.015 8.872 1.00 96.69 113 SER A N 1
ATOM 931 C CA . SER A 1 113 ? 5.022 3.495 8.489 1.00 96.69 113 SER A CA 1
ATOM 932 C C . SER A 1 113 ? 4.273 4.130 9.674 1.00 96.69 113 SER A C 1
ATOM 934 O O . SER A 1 113 ? 4.823 4.275 10.767 1.00 96.69 113 SER A O 1
ATOM 936 N N . CYS A 1 114 ? 3.048 4.582 9.425 1.00 96.25 114 CYS A N 1
ATOM 937 C CA . CYS A 1 114 ? 2.088 5.121 10.390 1.00 96.25 114 CYS A CA 1
ATOM 938 C C . CYS A 1 114 ? 0.666 4.786 9.913 1.00 96.25 114 CYS A C 1
ATOM 940 O O . CYS A 1 114 ? 0.487 4.451 8.747 1.00 96.25 114 CYS A O 1
ATOM 942 N N . ALA A 1 115 ? -0.352 4.907 10.763 1.00 97.56 115 ALA A N 1
ATOM 943 C CA . ALA A 1 115 ? -1.743 4.707 10.341 1.00 97.56 115 ALA A CA 1
ATOM 944 C C . ALA A 1 115 ? -2.154 5.677 9.207 1.00 97.56 115 ALA A C 1
ATOM 946 O O . ALA A 1 115 ? -1.699 6.822 9.179 1.00 97.56 115 ALA A O 1
ATOM 947 N N . ASP A 1 116 ? -2.994 5.212 8.277 1.00 98.19 116 ASP A N 1
ATOM 948 C CA . ASP A 1 116 ? -3.688 6.041 7.274 1.00 98.19 116 ASP A CA 1
ATOM 949 C C . ASP A 1 116 ? -5.104 6.399 7.707 1.00 98.19 116 ASP A C 1
ATOM 951 O O . ASP A 1 116 ? -5.560 7.522 7.502 1.00 98.19 116 ASP A O 1
ATOM 955 N N . VAL A 1 117 ? -5.804 5.422 8.279 1.00 98.25 117 VAL A N 1
ATOM 956 C CA . VAL A 1 117 ? -7.182 5.553 8.748 1.00 98.25 117 VAL A CA 1
ATOM 957 C C . VAL A 1 117 ? -7.233 5.066 10.182 1.00 98.25 117 VAL A C 1
ATOM 959 O O . VAL A 1 117 ? -6.626 4.048 10.518 1.00 98.25 117 VAL A O 1
ATOM 962 N N . LEU A 1 118 ? -7.951 5.798 11.019 1.00 98.25 118 LEU A N 1
ATOM 963 C CA . LEU A 1 118 ? -8.212 5.467 12.403 1.00 98.25 118 LEU A CA 1
ATOM 964 C C . LEU A 1 118 ? -9.723 5.413 12.613 1.00 98.25 118 LEU A C 1
ATOM 966 O O . LEU A 1 118 ? -10.428 6.391 12.382 1.00 98.25 118 LEU A O 1
ATOM 970 N N . LEU A 1 119 ? -10.211 4.259 13.046 1.00 98.25 119 LEU A N 1
ATOM 971 C CA . LEU A 1 119 ? -11.603 4.047 13.410 1.00 98.25 119 LEU A CA 1
ATOM 972 C C . LEU A 1 119 ? -11.739 4.171 14.924 1.00 98.25 119 LEU A C 1
ATOM 974 O O . LEU A 1 119 ? -10.949 3.581 15.670 1.00 98.25 119 LEU A O 1
ATOM 978 N N . PHE A 1 120 ? -12.751 4.903 15.371 1.00 98.12 120 PHE A N 1
ATOM 979 C CA . PHE A 1 120 ? -13.126 4.990 16.777 1.00 98.12 120 PHE A CA 1
ATOM 980 C C . PHE A 1 120 ? -14.396 4.180 17.005 1.00 98.12 120 PHE A C 1
ATOM 982 O O . PHE A 1 120 ? -15.401 4.411 16.342 1.00 98.12 120 PHE A O 1
ATOM 989 N N . ALA A 1 121 ? -14.354 3.229 17.933 1.00 97.00 121 ALA A N 1
ATOM 990 C CA . ALA A 1 121 ? -15.523 2.430 18.285 1.00 97.00 121 ALA A CA 1
ATOM 991 C C . ALA A 1 121 ? -16.503 3.259 19.124 1.00 97.00 121 ALA A C 1
ATOM 993 O O . ALA A 1 121 ? -16.076 3.969 20.038 1.00 97.00 121 ALA A O 1
ATOM 994 N N . SER A 1 122 ? -17.809 3.091 18.908 1.00 96.19 122 SER A N 1
ATOM 995 C CA . SER A 1 122 ? -18.839 3.721 19.751 1.00 96.19 122 SER A CA 1
ATOM 996 C C . SER A 1 122 ? -18.791 3.235 21.204 1.00 96.19 122 SER A C 1
ATOM 998 O O . SER A 1 122 ? -19.134 3.974 22.127 1.00 96.19 122 SER A O 1
ATOM 1000 N N . TYR A 1 123 ? -18.332 1.998 21.432 1.00 93.31 123 TYR A N 1
ATOM 1001 C CA . TYR A 1 123 ? -18.093 1.465 22.773 1.00 93.31 123 TYR A CA 1
ATOM 1002 C C . TYR A 1 123 ? -16.779 0.689 22.875 1.00 93.31 123 TYR A C 1
ATOM 1004 O O . TYR A 1 123 ? -15.777 1.240 23.328 1.00 93.31 123 TYR A O 1
ATOM 1012 N N . LYS A 1 124 ? -16.772 -0.601 22.518 1.00 93.06 124 LYS A N 1
ATOM 1013 C CA . LYS A 1 124 ? -15.587 -1.471 22.541 1.00 93.06 124 LYS A CA 1
ATOM 1014 C C . LYS A 1 124 ? -15.760 -2.597 21.534 1.00 93.06 124 LYS A C 1
ATOM 1016 O O . LYS A 1 124 ? -16.735 -3.335 21.632 1.00 93.06 124 LYS A O 1
ATOM 1021 N N . TRP A 1 125 ? -14.766 -2.804 20.679 1.00 95.44 125 TRP A N 1
ATOM 1022 C CA . TRP A 1 125 ? -14.694 -3.998 19.842 1.00 95.44 125 TRP A CA 1
ATOM 1023 C C . TRP A 1 125 ? -13.937 -5.110 20.554 1.00 95.44 125 TRP A C 1
ATOM 1025 O O . TRP A 1 125 ? -12.859 -4.882 21.113 1.00 95.44 125 TRP A O 1
ATOM 1035 N N . ASN A 1 126 ? -14.496 -6.319 20.510 1.00 94.00 126 ASN A N 1
ATOM 1036 C CA . ASN A 1 126 ? -13.739 -7.535 20.776 1.00 94.00 126 ASN A CA 1
ATOM 1037 C C . ASN A 1 126 ? -12.994 -7.882 19.487 1.00 94.00 126 ASN A C 1
ATOM 1039 O O . ASN A 1 126 ? -13.630 -8.108 18.460 1.00 94.00 126 ASN A O 1
ATOM 1043 N N . VAL A 1 127 ? -11.665 -7.887 19.531 1.00 93.75 127 VAL A N 1
ATOM 1044 C CA . VAL A 1 127 ? -10.834 -8.131 18.346 1.00 93.75 127 VAL A CA 1
ATOM 1045 C C . VAL A 1 127 ? -10.161 -9.494 18.432 1.00 93.75 127 VAL A C 1
ATOM 1047 O O . VAL A 1 127 ? -9.793 -9.960 19.513 1.00 93.75 127 VAL A O 1
ATOM 1050 N N . SER A 1 128 ? -10.006 -10.145 17.283 1.00 93.62 128 SER A N 1
ATOM 1051 C CA . SER A 1 128 ? -9.304 -11.419 17.177 1.00 93.62 128 SER A CA 1
ATOM 1052 C C . SER A 1 128 ? -7.785 -11.237 17.315 1.00 93.62 128 SER A C 1
ATOM 1054 O O . SER A 1 128 ? -7.252 -10.131 17.442 1.00 93.62 128 SER A O 1
ATOM 1056 N N . LYS A 1 129 ? -7.055 -12.356 17.317 1.00 92.19 129 LYS A N 1
ATOM 1057 C CA . LYS A 1 129 ? -5.602 -12.324 17.106 1.00 92.19 129 LYS A CA 1
ATOM 1058 C C . LYS A 1 129 ? -5.315 -11.988 15.635 1.00 92.19 129 LYS A C 1
ATOM 1060 O O . LYS A 1 129 ? -6.112 -12.389 14.794 1.00 92.19 129 LYS A O 1
ATOM 1065 N N . PRO A 1 130 ? -4.168 -11.361 15.311 1.00 93.81 130 PRO A N 1
ATOM 1066 C CA . PRO A 1 130 ? -3.804 -11.091 13.923 1.00 93.81 130 PRO A CA 1
ATOM 1067 C C . PRO A 1 130 ? -3.833 -12.363 13.063 1.00 93.81 130 PRO A C 1
ATOM 1069 O O . PRO A 1 130 ? -3.135 -13.336 13.365 1.00 93.81 130 PRO A O 1
ATOM 1072 N N . SER A 1 131 ? -4.623 -12.330 11.994 1.00 93.94 131 SER A N 1
ATOM 1073 C CA . SER A 1 131 ? -4.835 -13.406 11.019 1.00 93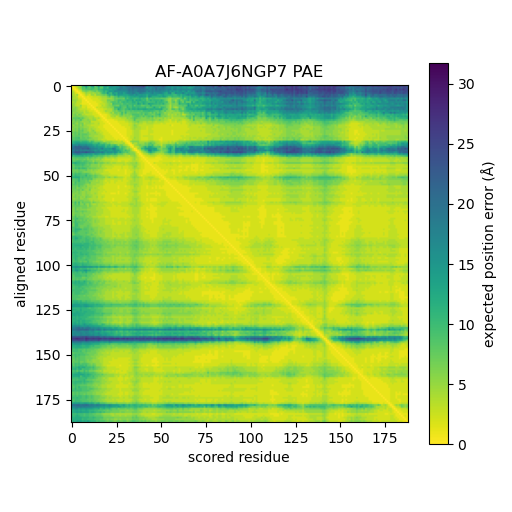.94 131 SER A CA 1
ATOM 1074 C C . SER A 1 131 ? -4.701 -12.861 9.590 1.00 93.94 131 SER A C 1
ATOM 1076 O O . SER A 1 131 ? -4.512 -11.659 9.379 1.00 93.94 131 SER A O 1
ATOM 1078 N N . LEU A 1 132 ? -4.697 -13.745 8.588 1.00 95.62 132 LEU A N 1
ATOM 1079 C CA . LEU A 1 132 ? -4.732 -13.318 7.182 1.00 95.62 132 LEU A CA 1
ATOM 1080 C C . LEU A 1 132 ? -6.167 -13.022 6.740 1.00 95.62 132 LEU A C 1
ATOM 1082 O O . LEU A 1 132 ? -7.104 -13.667 7.190 1.00 95.62 132 LEU A O 1
ATOM 1086 N N . LEU A 1 133 ? -6.323 -12.129 5.760 1.00 95.19 133 LEU A N 1
ATOM 1087 C CA . LEU A 1 133 ? -7.628 -11.765 5.191 1.00 95.19 133 LEU A CA 1
ATOM 1088 C C . LEU A 1 133 ? -8.430 -12.970 4.655 1.00 95.19 133 LEU A C 1
ATOM 1090 O O . LEU A 1 133 ? -9.655 -12.941 4.624 1.00 95.19 133 LEU A O 1
ATOM 1094 N N . THR A 1 134 ? -7.742 -14.014 4.193 1.00 93.81 134 THR A N 1
ATOM 1095 C CA . THR A 1 134 ? -8.335 -15.222 3.601 1.00 93.81 134 THR A CA 1
ATOM 1096 C C . THR A 1 134 ? -8.627 -16.322 4.629 1.00 93.81 134 THR A C 1
ATOM 1098 O O . THR A 1 134 ? -9.211 -17.347 4.271 1.00 93.81 134 THR A O 1
ATOM 1101 N N . GLU A 1 135 ? -8.245 -16.141 5.899 1.00 91.19 135 GLU A N 1
ATOM 1102 C CA . GLU A 1 135 ? -8.479 -17.122 6.962 1.00 91.19 135 GLU A CA 1
ATOM 1103 C C . GLU A 1 135 ? -9.929 -17.014 7.489 1.00 91.19 135 GLU A C 1
ATOM 1105 O O . GLU A 1 135 ? -10.335 -15.970 7.981 1.00 91.19 135 GLU A O 1
ATOM 1110 N N . PRO A 1 136 ? -10.751 -18.083 7.421 1.00 87.81 136 PRO A N 1
ATOM 1111 C CA . PRO A 1 136 ? -12.197 -17.981 7.667 1.00 87.81 136 PRO A CA 1
ATOM 1112 C C . PRO A 1 136 ? -12.619 -18.159 9.136 1.00 87.81 136 PRO A C 1
ATOM 1114 O O . PRO A 1 136 ? -13.812 -18.209 9.427 1.00 87.81 136 PRO A O 1
ATOM 1117 N N . ARG A 1 137 ? -11.677 -18.386 10.059 1.00 86.00 137 ARG A N 1
ATOM 1118 C CA . ARG A 1 137 ? -11.971 -18.807 11.441 1.00 86.00 137 ARG A CA 1
ATOM 1119 C C . ARG A 1 137 ? -11.267 -17.922 12.457 1.00 86.00 137 ARG A C 1
ATOM 1121 O O . ARG A 1 137 ? -10.355 -18.367 13.152 1.00 86.00 137 ARG A O 1
ATOM 1128 N N . ASP A 1 138 ? -11.752 -16.694 12.560 1.00 88.44 138 ASP A N 1
ATOM 1129 C CA . ASP A 1 138 ? -11.361 -15.784 13.626 1.00 88.44 138 ASP A CA 1
ATOM 1130 C C . ASP A 1 138 ? -12.134 -16.081 14.908 1.00 88.44 138 ASP A C 1
ATOM 1132 O O . ASP A 1 138 ? -13.343 -16.317 14.902 1.00 88.44 138 ASP A O 1
ATOM 1136 N N . ASN A 1 139 ? -11.412 -16.076 16.027 1.00 87.31 139 ASN A N 1
ATOM 1137 C CA . ASN A 1 139 ? -12.012 -16.163 17.348 1.00 87.31 139 ASN A CA 1
ATOM 1138 C C . ASN A 1 139 ? -11.936 -14.794 18.033 1.00 87.31 139 ASN A C 1
ATOM 1140 O O . ASN A 1 139 ? -10.841 -14.312 18.337 1.00 87.31 139 ASN A O 1
ATOM 1144 N N . PHE A 1 140 ? -13.104 -14.206 18.286 1.00 85.62 140 PHE A N 1
ATOM 1145 C CA . PHE A 1 140 ? -13.273 -12.910 18.943 1.00 85.62 140 PHE A CA 1
ATOM 1146 C C . PHE A 1 140 ? -13.460 -13.023 20.467 1.00 85.62 140 PHE A C 1
ATOM 1148 O O . PHE A 1 140 ? -13.588 -12.005 21.137 1.00 85.62 140 PHE A O 1
ATOM 1155 N N . ASP A 1 141 ? -13.399 -14.231 21.044 1.00 71.62 141 ASP A N 1
ATOM 1156 C CA . ASP A 1 141 ? -13.434 -14.454 22.503 1.00 71.62 141 ASP A CA 1
ATOM 1157 C C . ASP A 1 141 ? -12.131 -14.035 23.211 1.00 71.62 141 ASP A C 1
ATOM 1159 O O . ASP A 1 141 ? -11.970 -14.215 24.423 1.00 71.62 141 ASP A O 1
ATOM 1163 N N . ALA A 1 142 ? -11.155 -13.502 22.471 1.00 66.19 142 ALA A N 1
ATOM 1164 C CA . ALA A 1 142 ? -9.938 -12.974 23.061 1.00 66.19 142 ALA A CA 1
ATOM 1165 C C . ALA A 1 142 ? -10.266 -11.828 24.038 1.00 66.19 142 ALA A C 1
ATOM 1167 O O . ALA A 1 142 ? -11.115 -10.979 23.783 1.00 66.19 142 ALA A O 1
ATOM 1168 N N . GLN A 1 143 ? -9.540 -11.755 25.160 1.00 71.81 143 GLN A N 1
ATOM 1169 C CA . GLN A 1 143 ? -9.683 -10.668 26.146 1.00 71.81 143 GLN A CA 1
ATOM 1170 C C . GLN A 1 143 ? -9.284 -9.281 25.601 1.00 71.81 143 GLN A C 1
ATOM 1172 O O . GLN A 1 143 ? -9.408 -8.282 26.314 1.00 71.81 143 GLN A O 1
ATOM 1177 N N . THR A 1 144 ? -8.795 -9.202 24.363 1.00 84.00 144 THR A N 1
ATOM 1178 C CA . THR A 1 144 ? -8.359 -7.962 23.731 1.00 84.00 144 THR A CA 1
ATOM 1179 C C . THR A 1 144 ? -9.573 -7.141 23.316 1.00 84.00 144 THR A C 1
ATOM 1181 O O . THR A 1 144 ? -10.273 -7.461 22.357 1.00 84.00 144 THR A O 1
ATOM 1184 N N . LYS A 1 145 ? -9.808 -6.057 24.053 1.00 91.81 145 LYS A N 1
ATOM 1185 C CA . LYS A 1 145 ? -10.818 -5.051 23.725 1.00 91.81 145 LYS A CA 1
ATOM 1186 C C . LYS A 1 145 ? -10.131 -3.772 23.294 1.00 91.81 145 LYS A C 1
ATOM 1188 O O . LYS A 1 145 ? -9.191 -3.341 23.961 1.00 91.81 145 LYS A O 1
ATOM 1193 N N . THR A 1 146 ? -10.635 -3.142 22.242 1.00 94.88 146 THR A N 1
ATOM 1194 C CA . THR A 1 146 ? -10.113 -1.858 21.771 1.00 94.88 146 THR A CA 1
ATOM 1195 C C . THR A 1 146 ? -11.225 -0.855 21.502 1.00 94.88 146 THR A C 1
ATOM 1197 O O . THR A 1 146 ? -12.375 -1.218 21.262 1.00 94.88 146 THR A O 1
ATOM 1200 N N . THR A 1 147 ? -10.868 0.421 21.579 1.00 96.44 147 THR A N 1
ATOM 1201 C CA . THR A 1 147 ? -11.700 1.560 21.171 1.00 96.44 147 THR A CA 1
ATOM 1202 C C . THR A 1 147 ? -11.154 2.242 19.919 1.00 96.44 147 THR A C 1
ATOM 1204 O O . THR A 1 147 ? -11.801 3.139 19.389 1.00 96.44 147 THR A O 1
ATOM 1207 N N . LYS A 1 148 ? -9.957 1.847 19.466 1.00 97.31 148 LYS A N 1
ATOM 1208 C CA . LYS A 1 148 ? -9.268 2.404 18.303 1.00 97.31 148 LYS A CA 1
ATOM 1209 C C . LYS A 1 148 ? -8.780 1.272 17.413 1.00 97.31 148 LYS A C 1
ATOM 1211 O O . LYS A 1 148 ? -8.222 0.301 17.921 1.00 97.31 148 LYS A O 1
ATOM 1216 N N . TYR A 1 149 ? -8.965 1.415 16.112 1.00 97.81 149 TYR A N 1
ATOM 1217 C CA . TYR A 1 149 ? -8.503 0.440 15.132 1.00 97.81 149 TYR A CA 1
ATOM 1218 C C . TYR A 1 149 ? -7.871 1.169 13.956 1.00 97.81 149 TYR A C 1
ATOM 1220 O O . TYR A 1 149 ? -8.508 2.044 13.367 1.00 97.81 149 TYR A O 1
ATOM 1228 N N . TRP A 1 150 ? -6.613 0.870 13.643 1.00 97.94 150 TRP A N 1
ATOM 1229 C CA . TRP A 1 150 ? -5.910 1.538 12.550 1.00 97.94 150 TRP A CA 1
ATOM 1230 C C . TRP A 1 150 ? -5.829 0.669 11.302 1.00 97.94 150 TRP A C 1
ATOM 1232 O O . TRP A 1 150 ? -5.771 -0.555 11.356 1.00 97.94 150 TRP A O 1
ATOM 1242 N N . LEU A 1 151 ? -5.768 1.337 10.155 1.00 98.12 151 LEU A N 1
ATOM 1243 C CA . LEU A 1 151 ? -5.444 0.726 8.877 1.00 98.12 151 LEU A CA 1
ATOM 1244 C C . LEU A 1 151 ? -4.196 1.394 8.305 1.00 98.12 151 LEU A C 1
ATOM 1246 O O . LEU A 1 151 ? -4.086 2.621 8.304 1.00 98.12 151 LEU A O 1
ATOM 1250 N N . ASP A 1 152 ? -3.264 0.580 7.813 1.00 98.00 152 ASP A N 1
ATOM 1251 C CA . ASP A 1 152 ? -2.074 1.022 7.086 1.00 98.00 152 ASP A CA 1
ATOM 1252 C C . ASP A 1 152 ? -2.050 0.375 5.695 1.00 98.00 152 ASP A C 1
ATOM 1254 O O . ASP A 1 152 ? -2.045 -0.851 5.561 1.00 98.00 152 ASP A O 1
ATOM 1258 N N . ILE A 1 153 ? -2.051 1.201 4.651 1.00 97.88 153 ILE A N 1
ATOM 1259 C CA . ILE A 1 153 ? -2.114 0.779 3.255 1.00 97.88 153 ILE A CA 1
ATOM 1260 C C . ILE A 1 153 ? -0.708 0.806 2.659 1.00 97.88 153 ILE A C 1
ATOM 1262 O O . ILE A 1 153 ? -0.107 1.848 2.407 1.00 97.88 153 ILE A O 1
ATOM 1266 N N . GLN A 1 154 ? -0.187 -0.381 2.356 1.00 97.62 154 GLN A N 1
ATOM 1267 C CA . GLN A 1 154 ? 1.140 -0.542 1.769 1.00 97.62 154 GLN A CA 1
ATOM 1268 C C . GLN A 1 154 ? 1.050 -0.858 0.277 1.00 97.62 154 GLN A C 1
ATOM 1270 O O . GLN A 1 154 ? 0.487 -1.872 -0.134 1.00 97.62 154 GLN A O 1
ATOM 1275 N N . LEU A 1 155 ? 1.673 -0.015 -0.548 1.00 97.38 155 LEU A N 1
ATOM 1276 C CA . LEU A 1 155 ? 1.866 -0.302 -1.966 1.00 97.38 155 LEU A CA 1
ATOM 1277 C C . LEU A 1 155 ? 3.161 -1.081 -2.179 1.00 97.38 155 LEU A C 1
ATOM 1279 O O . LEU A 1 155 ? 4.190 -0.796 -1.570 1.00 97.38 155 LEU A O 1
ATOM 1283 N N . ARG A 1 156 ? 3.140 -2.031 -3.113 1.00 95.75 156 ARG A N 1
ATOM 1284 C CA . ARG A 1 156 ? 4.313 -2.832 -3.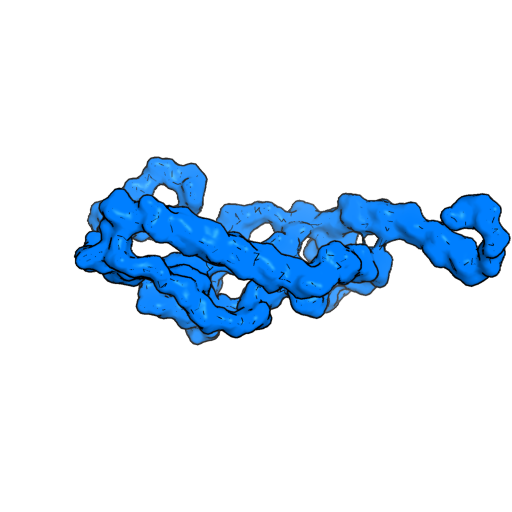459 1.00 95.75 156 ARG A CA 1
ATOM 1285 C C . ARG A 1 156 ? 4.408 -3.052 -4.960 1.00 95.75 156 ARG A C 1
ATOM 1287 O O . ARG A 1 156 ? 3.407 -3.252 -5.636 1.00 95.75 156 ARG A O 1
ATOM 1294 N N . TRP A 1 157 ? 5.641 -3.078 -5.459 1.00 96.25 157 TRP A N 1
ATOM 1295 C CA . TRP A 1 157 ? 5.962 -3.568 -6.794 1.00 96.25 157 TRP A CA 1
ATOM 1296 C C . TRP A 1 157 ? 6.780 -4.855 -6.672 1.00 96.25 157 TRP A C 1
ATOM 1298 O O . TRP A 1 157 ? 7.963 -4.807 -6.337 1.00 96.25 157 TRP A O 1
ATOM 1308 N N . GLY A 1 158 ? 6.119 -6.001 -6.847 1.00 93.50 158 GLY A N 1
ATOM 1309 C CA . GLY A 1 158 ? 6.748 -7.319 -6.745 1.00 93.50 158 GLY A CA 1
ATOM 1310 C C . GLY A 1 158 ? 7.603 -7.669 -7.963 1.00 93.50 158 GLY A C 1
ATOM 1311 O O . GLY A 1 158 ? 7.451 -7.090 -9.041 1.00 93.50 158 GLY A O 1
ATOM 1312 N N . ASP A 1 159 ? 8.489 -8.642 -7.788 1.00 92.62 159 ASP A N 1
ATOM 1313 C CA . ASP A 1 159 ? 9.249 -9.276 -8.864 1.00 92.62 159 ASP A CA 1
ATOM 1314 C C . ASP A 1 159 ? 8.883 -10.767 -8.970 1.00 92.62 159 ASP A C 1
ATOM 1316 O O . ASP A 1 159 ? 7.998 -11.265 -8.269 1.00 92.62 159 ASP A O 1
ATOM 1320 N N . TYR A 1 160 ? 9.537 -11.498 -9.872 1.00 92.12 160 TYR A N 1
ATOM 1321 C CA . TYR A 1 160 ? 9.254 -12.921 -10.056 1.00 92.12 160 TYR A CA 1
ATOM 1322 C C . TYR A 1 160 ? 9.541 -13.757 -8.797 1.00 92.12 160 TYR A C 1
ATOM 1324 O O . TYR A 1 160 ? 8.820 -14.710 -8.520 1.00 92.12 160 TYR A O 1
ATOM 1332 N N . ASP A 1 161 ? 10.563 -13.397 -8.019 1.00 89.50 161 ASP A N 1
ATOM 1333 C CA . ASP A 1 161 ? 10.981 -14.158 -6.837 1.00 89.50 161 ASP A CA 1
ATOM 1334 C C . ASP A 1 161 ? 10.135 -13.815 -5.591 1.00 89.50 161 ASP A C 1
ATOM 1336 O O . ASP A 1 161 ? 9.989 -14.636 -4.686 1.00 89.50 161 ASP A O 1
ATOM 1340 N N . SER A 1 162 ? 9.570 -12.606 -5.525 1.00 89.50 162 SER A N 1
ATOM 1341 C CA . SER A 1 162 ? 8.889 -12.064 -4.354 1.00 89.50 162 SER A CA 1
ATOM 1342 C C . SER A 1 162 ? 7.629 -11.282 -4.739 1.00 89.50 162 SER A C 1
ATOM 1344 O O . SER A 1 162 ? 7.609 -10.050 -4.816 1.00 89.50 162 SER A O 1
ATOM 1346 N N . HIS A 1 163 ? 6.542 -12.026 -4.931 1.00 91.44 163 HIS A N 1
ATOM 1347 C CA . HIS A 1 163 ? 5.210 -11.502 -5.262 1.00 91.44 163 HIS A CA 1
ATOM 1348 C C . HIS A 1 163 ? 4.085 -12.080 -4.386 1.00 91.44 163 HIS A C 1
ATOM 1350 O O . HIS A 1 163 ? 2.929 -11.712 -4.568 1.00 91.44 163 HIS A O 1
ATOM 1356 N N . ASP A 1 164 ? 4.408 -12.946 -3.421 1.00 95.75 164 ASP A N 1
ATOM 1357 C CA . ASP A 1 164 ? 3.456 -13.420 -2.413 1.00 95.75 164 ASP A CA 1
ATOM 1358 C C . ASP A 1 164 ? 3.055 -12.257 -1.488 1.00 95.75 164 ASP A C 1
ATOM 1360 O O . ASP A 1 164 ? 3.882 -11.717 -0.737 1.00 95.75 164 ASP A O 1
ATOM 1364 N N . ILE A 1 165 ? 1.793 -11.834 -1.602 1.00 96.19 165 ILE A N 1
ATOM 1365 C CA . ILE A 1 165 ? 1.261 -10.665 -0.903 1.00 96.19 165 ILE A CA 1
ATOM 1366 C C . ILE A 1 165 ? 0.849 -10.977 0.536 1.00 96.19 165 ILE A C 1
ATOM 1368 O O . ILE A 1 165 ? 1.031 -10.124 1.400 1.00 96.19 165 ILE A O 1
ATOM 1372 N N . GLU A 1 166 ? 0.376 -12.190 0.825 1.00 96.12 166 GLU A N 1
ATOM 1373 C CA . GLU A 1 166 ? -0.030 -12.586 2.179 1.00 96.12 166 GLU A CA 1
ATOM 1374 C C . GLU A 1 166 ? 1.191 -12.661 3.091 1.00 96.12 166 GLU A C 1
ATOM 1376 O O . GLU A 1 166 ? 1.218 -12.086 4.185 1.00 96.12 166 GLU A O 1
ATOM 1381 N N . ARG A 1 167 ? 2.262 -13.292 2.594 1.00 96.00 167 ARG A N 1
ATOM 1382 C CA . ARG A 1 167 ? 3.537 -13.339 3.310 1.00 96.00 167 ARG A CA 1
ATOM 1383 C C . ARG A 1 167 ? 4.113 -11.942 3.527 1.00 96.00 167 ARG A C 1
ATOM 1385 O O . ARG A 1 167 ? 4.654 -11.675 4.598 1.00 96.00 167 ARG A O 1
ATOM 1392 N N . TYR A 1 168 ? 4.002 -11.058 2.533 1.00 96.50 168 TYR A N 1
ATOM 1393 C CA . TYR A 1 168 ? 4.466 -9.675 2.648 1.00 96.50 168 TYR A CA 1
ATOM 1394 C C . TYR A 1 168 ? 3.675 -8.880 3.684 1.00 96.50 168 TYR A C 1
ATOM 1396 O O . TYR A 1 168 ? 4.286 -8.232 4.530 1.00 96.50 168 TYR A O 1
ATOM 1404 N N . ALA A 1 169 ? 2.343 -8.957 3.640 1.00 97.31 169 ALA A N 1
ATOM 1405 C CA . ALA A 1 169 ? 1.463 -8.259 4.568 1.00 97.31 169 ALA A CA 1
ATOM 1406 C C . ALA A 1 169 ? 1.757 -8.670 6.015 1.00 97.31 169 ALA A C 1
ATOM 1408 O O . ALA A 1 169 ? 2.013 -7.811 6.855 1.00 97.31 169 ALA A O 1
ATOM 1409 N N . ARG A 1 170 ? 1.843 -9.980 6.288 1.00 96.62 170 ARG A N 1
ATOM 1410 C CA . ARG A 1 170 ? 2.194 -10.498 7.619 1.00 96.62 170 ARG A CA 1
ATOM 1411 C C . ARG A 1 170 ? 3.583 -10.043 8.070 1.00 96.62 170 ARG A C 1
ATOM 1413 O O . ARG A 1 170 ? 3.737 -9.615 9.209 1.00 96.62 170 ARG A O 1
ATOM 1420 N N . ALA A 1 171 ? 4.588 -10.144 7.198 1.00 96.44 171 ALA A N 1
ATOM 1421 C CA . ALA A 1 171 ? 5.951 -9.738 7.535 1.00 96.44 171 ALA A CA 1
ATOM 1422 C C . ALA A 1 171 ? 6.019 -8.243 7.876 1.00 96.44 171 ALA A C 1
ATOM 1424 O O . ALA A 1 171 ? 6.548 -7.887 8.920 1.00 96.44 171 ALA A O 1
ATOM 1425 N N . LYS A 1 172 ? 5.414 -7.377 7.052 1.00 96.38 172 LYS A N 1
ATOM 1426 C CA . LYS A 1 172 ? 5.397 -5.929 7.294 1.00 96.38 172 LYS A CA 1
ATOM 1427 C C . LYS A 1 172 ? 4.583 -5.525 8.510 1.00 96.38 172 LYS A C 1
ATOM 1429 O O . LYS A 1 172 ? 5.010 -4.634 9.234 1.00 96.38 172 LYS A O 1
ATOM 1434 N N . PHE A 1 173 ? 3.464 -6.197 8.761 1.00 96.88 173 PHE A N 1
ATOM 1435 C CA . PHE A 1 173 ? 2.703 -6.005 9.987 1.00 96.88 173 PHE A CA 1
ATOM 1436 C C . PHE A 1 173 ? 3.575 -6.280 11.217 1.00 96.88 173 PHE A C 1
ATOM 1438 O O . PHE A 1 173 ? 3.696 -5.418 12.081 1.00 96.88 173 PHE A O 1
ATOM 1445 N N . LEU A 1 174 ? 4.245 -7.436 11.273 1.00 96.44 174 LEU A N 1
ATOM 1446 C CA . LEU A 1 174 ? 5.134 -7.774 12.388 1.00 96.44 174 LEU A CA 1
ATOM 1447 C C . LEU A 1 174 ? 6.321 -6.809 12.489 1.00 96.44 174 LEU A C 1
ATOM 1449 O O . LEU A 1 174 ? 6.581 -6.297 13.573 1.00 96.44 174 LEU A O 1
ATOM 1453 N N . ASP A 1 175 ? 6.993 -6.501 11.377 1.00 95.81 175 ASP A N 1
ATOM 1454 C CA . ASP A 1 175 ? 8.114 -5.556 11.351 1.00 95.81 175 ASP A CA 1
ATOM 1455 C C . ASP A 1 175 ? 7.704 -4.186 11.923 1.00 95.81 175 ASP A C 1
ATOM 1457 O O . ASP A 1 175 ? 8.386 -3.640 12.784 1.00 95.81 175 ASP A O 1
ATOM 1461 N N . TYR A 1 176 ? 6.573 -3.625 11.481 1.00 96.75 176 TYR A N 1
ATOM 1462 C CA . TYR A 1 176 ? 6.158 -2.276 11.876 1.00 96.75 176 TYR A CA 1
ATOM 1463 C C . TYR A 1 176 ? 5.511 -2.205 13.257 1.00 96.75 176 TYR A C 1
ATOM 1465 O O . TYR A 1 176 ? 5.547 -1.150 13.878 1.00 96.75 176 TYR A O 1
ATOM 1473 N N . THR A 1 177 ? 4.912 -3.285 13.749 1.00 95.88 177 THR A N 1
ATOM 1474 C CA . THR A 1 177 ? 4.315 -3.311 15.095 1.00 95.88 177 THR A CA 1
ATOM 1475 C C . THR A 1 177 ? 5.325 -3.636 16.194 1.00 95.88 177 THR A C 1
ATOM 1477 O O . THR A 1 177 ? 5.066 -3.341 17.359 1.00 95.88 177 THR A O 1
ATOM 1480 N N . THR A 1 178 ? 6.467 -4.239 15.848 1.00 93.44 178 THR A N 1
ATOM 1481 C CA . THR A 1 178 ? 7.510 -4.622 16.817 1.00 93.44 178 THR A CA 1
ATOM 1482 C C . THR A 1 178 ? 8.692 -3.657 16.856 1.00 93.44 178 THR A C 1
ATOM 1484 O O . THR A 1 178 ? 9.367 -3.573 17.882 1.00 93.44 178 THR A O 1
ATOM 1487 N N . ASP A 1 179 ? 8.946 -2.922 15.771 1.00 87.19 179 ASP A N 1
ATOM 1488 C CA . ASP A 1 179 ? 9.988 -1.899 15.709 1.00 87.19 179 ASP A CA 1
ATOM 1489 C C . ASP A 1 179 ? 9.533 -0.568 16.337 1.00 87.19 179 ASP A C 1
ATOM 1491 O O . ASP A 1 179 ? 8.399 -0.126 16.171 1.00 87.19 179 ASP A O 1
ATOM 1495 N N . ASN A 1 180 ? 10.458 0.130 16.996 1.00 86.44 180 ASN A N 1
ATOM 1496 C CA . ASN A 1 180 ? 10.221 1.431 17.626 1.00 86.44 180 ASN A CA 1
ATOM 1497 C C . ASN A 1 180 ? 10.201 2.599 16.620 1.00 86.44 180 ASN A C 1
ATOM 1499 O O . ASN A 1 180 ? 9.919 3.735 17.005 1.00 86.44 180 ASN A O 1
ATOM 1503 N N . MET A 1 181 ? 10.543 2.370 15.344 1.00 91.38 181 MET A N 1
ATOM 1504 C CA . MET A 1 181 ? 10.509 3.419 14.314 1.00 91.38 181 MET A CA 1
ATOM 1505 C C . MET A 1 181 ? 9.099 3.752 13.816 1.00 91.38 181 MET A C 1
ATOM 1507 O O . MET A 1 181 ? 8.878 4.865 13.329 1.00 91.38 181 MET A O 1
ATOM 1511 N N . SER A 1 182 ? 8.174 2.793 13.870 1.00 93.62 182 SER A N 1
ATOM 1512 C CA . SER A 1 182 ? 6.781 2.985 13.458 1.00 93.62 182 SER A CA 1
ATOM 1513 C C . SER A 1 182 ? 5.925 3.148 14.706 1.00 93.62 182 SER A C 1
ATOM 1515 O O . SER A 1 182 ? 6.082 2.415 15.676 1.00 93.62 182 SER A O 1
ATOM 1517 N N . ILE A 1 183 ? 5.034 4.135 14.702 1.00 93.12 183 ILE A N 1
ATOM 1518 C CA . ILE A 1 183 ? 4.181 4.434 15.854 1.00 93.12 183 ILE A CA 1
ATOM 1519 C C . ILE A 1 183 ? 2.736 4.357 15.390 1.00 93.12 183 ILE A C 1
ATOM 1521 O O . ILE A 1 183 ? 2.338 5.079 14.472 1.00 93.12 183 ILE A O 1
ATOM 1525 N N . TYR A 1 184 ? 1.963 3.494 16.047 1.00 96.44 184 TYR A N 1
ATOM 1526 C CA . TYR A 1 184 ? 0.537 3.328 15.800 1.00 96.44 184 TYR A CA 1
ATOM 1527 C C . TYR A 1 184 ? -0.298 3.798 16.999 1.00 96.44 184 TYR A C 1
ATOM 1529 O O . TYR A 1 184 ? 0.159 3.692 18.140 1.00 96.44 184 TYR A O 1
ATOM 1537 N N . PRO A 1 185 ? -1.522 4.316 16.775 1.00 95.06 185 PRO A N 1
ATOM 1538 C CA . PRO A 1 185 ? -2.370 4.847 17.849 1.00 95.06 185 PRO A CA 1
ATOM 1539 C C . PRO A 1 185 ? -2.892 3.796 18.844 1.00 95.06 185 PRO A C 1
ATOM 1541 O O . PRO A 1 185 ? -3.321 4.157 19.943 1.00 95.06 185 PRO A O 1
ATOM 1544 N N . SER A 1 186 ? -2.887 2.520 18.456 1.00 94.56 186 SER A N 1
ATOM 1545 C CA . SER A 1 186 ? -3.321 1.363 19.246 1.00 94.56 186 SER A CA 1
ATOM 1546 C C . SER A 1 186 ? -2.500 0.122 18.874 1.00 94.56 186 SER A C 1
ATOM 1548 O O . SER A 1 186 ? -1.928 0.071 17.787 1.00 94.56 186 SER A O 1
ATOM 1550 N N . PRO A 1 187 ? -2.442 -0.905 19.740 1.00 92.81 187 PRO A N 1
ATOM 1551 C CA . PRO A 1 187 ? -1.829 -2.197 19.409 1.00 92.81 187 PRO A CA 1
ATOM 1552 C C . PRO A 1 187 ? -2.720 -3.086 18.517 1.00 92.81 187 PRO A C 1
ATOM 1554 O O . PRO A 1 187 ? -2.370 -4.237 18.267 1.00 92.81 187 PRO A O 1
ATOM 1557 N N . THR A 1 188 ? -3.877 -2.567 18.099 1.00 90.56 188 THR A N 1
ATOM 1558 C CA . THR A 1 188 ? -4.934 -3.231 17.327 1.00 90.56 188 THR A CA 1
ATOM 1559 C C . THR A 1 188 ? -5.260 -2.421 16.096 1.00 90.56 188 THR A C 1
ATOM 1561 O O . THR A 1 188 ? -5.442 -1.188 16.285 1.00 90.56 188 THR A O 1
#

pLDDT: mean 91.74, std 7.98, range [53.31, 98.44]

Nearest PDB structures (foldseek):
  8h6e-assembly1_5B  TM=9.905E-01  e=4.068E-28  Homo sapiens
  8c6j-assembly1_A  TM=9.866E-01  e=5.582E-28  Homo sapiens
  8h6j-assembly1_5B  TM=9.879E-01  e=9.260E-28  Homo sapiens
  5z57-assembly1_A  TM=9.883E-01  e=1.001E-25  Homo sapiens
  9dtr-assembly1_A  TM=9.734E-01  e=4.026E-25  Saccharomyces cerevisiae

Solvent-accessible surface area (backbone atoms only — not comparable to full-atom values): 11238 Å² total; per-residue (Å²): 115,94,90,55,94,70,55,72,70,56,51,56,58,56,67,44,50,65,54,36,53,51,45,54,73,46,30,37,68,69,42,22,77,92,74,45,96,58,75,73,42,72,42,88,83,34,54,39,64,37,41,52,95,52,67,60,43,53,54,51,52,52,64,70,47,44,93,55,37,50,45,51,52,49,52,48,53,53,50,52,50,51,56,53,50,70,73,40,25,82,84,69,45,40,66,47,81,43,75,50,92,65,63,84,65,50,59,44,42,88,89,45,59,54,52,46,36,38,37,30,37,67,69,66,43,62,40,52,74,94,74,60,95,86,59,92,80,79,57,47,86,45,91,49,67,40,46,47,40,58,41,68,83,82,66,79,64,60,29,68,87,56,61,66,58,68,66,47,53,55,50,50,49,52,52,40,74,71,38,90,80,21,64,63,100,46,103,74

Foldseek 3Di:
DVPDDDDPVVVVVVVCVVVLVVCQVQVLVVQDPPPAPDDWDAQPLALDIGRDDDPSPSVSVCVVCDPNNLLVVQVVVLVVVLVVCVVCCVVQQWPDKDADDDDSSQQNDQQEHEFGIKTFHNPKAQDFDDDFPPDPDTDSPDPDIDRIDTDDDHDDDHHPVGDPVRVVVVVSLCSHLVDPRYDYPDND

Organism: Perkinsus olseni (NCBI:txid32597)

Mean predicted aligned error: 5.7 Å

Sequence (188 aa):
MRFKKLTNAQKSGLNQIPNRRFTLWWSPTINRANVYVGFQVQLDLTGIFMHGKIPTLKISLIQIFRAHLWQKIHESIVMDMCQVFDQELDALEIDTVQKETIHPRKSYKMNSSCADVLLFASYKWNVSKPSLLTEPRDNFDAQTKTTKYWLDIQLRWGDYDSHDIERYARAKFLDYTTDNMSIYPSPT

InterPro domains:
  IPR019580 Pre-mRNA-processing-splicing factor 8, U6-snRNA-binding [PF10596] (2-88)
  IPR027652 Pre-mRNA-processing-splicing factor 8 [PTHR11140] (1-188)